Protein AF-A0A968JIF7-F1 (afdb_monomer_lite)

Foldseek 3Di:
DDWDADQLRDPQWDTLVVVLVVLLVVVVVDVAAEDEQWFIQRGHPVGHRPDADDPPARHDACVSQPVDLVSLLQSLLVVLLVNCCRFPAQPDPDQGSHAEYALHANNGDRCFQSSSASSLNSNVVNQCVRNPPDGSHFYEYHAAFQQCPPLCQDPVPQPHSGRRNPPSNDDPSSVVRHQEYEHALQFAQPSDPQRQAQCLDPRGSSVSVVSVLVVVVVVVDPSHAYAYQEYFGACVRQNLVLRQVSVVVVVVVVLQSRHPYYQYLDQEAQCVDPDPSNRRHQAYDADPPGPTHHGTSNVVSVVVCCVVDVQKHWDDWPDDDQAKTWTWIDHPVDTDDIDMDHRDRCGPVDPPPPD

pLDDT: mean 85.69, std 14.91, range [33.84, 98.5]

Secondary structure (DSSP, 8-state):
---PBPTT--TTB-BHHHHHHHHHHHTTT-S--EEE-PPPPEE-TTS-EEE-PPTT--S--GGGTTSSHHHHHHHHHHHHHHHHHHHS-TT-SSPPS-SEEEE-SS--STTHHHHHHHHHHHHHHHHHHHHTT--SSEEEE---BSS-TT--S--TT-SS----BHHHH--HHHHHH-SEEEE-----BTTS----S-TT-TTBGGGGHHHHHHHHHHHT-TT-EEEEEEE---HHHH-HHHHHHHHHHHHHHHHHTT-S-EEES-SB--TTS-STTTT--SBPPPPTT-SS-PBPHHHHHHHHHHHHHTT-EEEEEEEESSS-EEEEEE-SS-EEEEEEE-----TT-------

Sequence (355 aa):
MPDVALPGGKKGWGRMNNYHLRYTTWKKDFPSIRTALASIVKHSEDGKVLGMRNFPNNWYAQSEWGNSPEAIKENAQQYALNFFQLHAPKENKEAPVIDTLEIGNEPWGDIGVMGFQQVAKGIIAAYKAYYQQSPPLVLSVGAFQAHRPQSVWKCKDCPYPSGDYIVKMLDEEILEYLKEITVHPYSFTIGTVNLVEPSESSTSDFLHVQSMLDYKAKLGRSDLQISATEFGWDSETVGEPAQAIYLVRNIFQMMSMGFHRLYLYEGMDNPGMKGLYATSGLFTATLPNRVIGKPKVAYKALLHMVHLLGDTVFHKTLVADAHIHAYLLGTPEQLTHLVVWRPTNVNHQKKSRPQ

Radius of gyration: 21.06 Å; chains: 1; bounding box: 49×54×66 Å

Structure (mmCIF, N/CA/C/O backbone):
data_AF-A0A968JIF7-F1
#
_entry.id   AF-A0A968JIF7-F1
#
loop_
_atom_site.group_PDB
_atom_site.id
_atom_site.type_symbol
_atom_site.label_atom_id
_atom_site.label_alt_id
_atom_site.label_comp_id
_atom_site.label_asym_id
_atom_site.label_entity_id
_atom_site.label_seq_id
_atom_site.pdbx_PDB_ins_code
_atom_site.Cartn_x
_atom_site.Cartn_y
_atom_site.Cartn_z
_atom_site.occupancy
_atom_site.B_iso_or_equi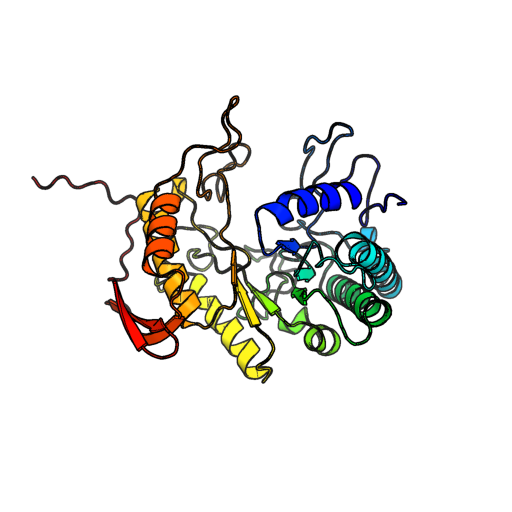v
_atom_site.auth_seq_id
_atom_site.auth_comp_id
_atom_site.auth_asym_id
_atom_site.auth_atom_id
_atom_site.pdbx_PDB_model_num
ATOM 1 N N . MET A 1 1 ? -28.101 12.094 8.962 1.00 53.06 1 MET A N 1
ATOM 2 C CA . MET A 1 1 ? -27.043 11.880 9.975 1.00 53.06 1 MET A CA 1
ATOM 3 C C . MET A 1 1 ? -26.291 13.189 10.169 1.00 53.06 1 MET A C 1
ATOM 5 O O . MET A 1 1 ? -26.175 13.915 9.182 1.00 53.06 1 MET A O 1
ATOM 9 N N . PRO A 1 2 ? -25.855 13.541 11.392 1.00 52.84 2 PRO A N 1
ATOM 10 C CA . PRO A 1 2 ? -25.063 14.747 11.616 1.00 52.84 2 PRO A CA 1
ATOM 11 C C . PRO A 1 2 ? -23.750 14.667 10.833 1.00 52.84 2 PRO A C 1
ATOM 13 O O . PRO A 1 2 ? -23.136 13.610 10.719 1.00 52.84 2 PRO A O 1
ATOM 16 N N . ASP A 1 3 ? -23.361 15.787 10.241 1.00 65.31 3 ASP A N 1
ATOM 17 C CA . ASP A 1 3 ? -22.203 15.871 9.363 1.00 65.31 3 ASP A CA 1
ATOM 18 C C . ASP A 1 3 ? -20.931 16.073 10.193 1.00 65.31 3 ASP A C 1
ATOM 20 O O . ASP A 1 3 ? -20.679 17.166 10.705 1.00 65.31 3 ASP A O 1
ATOM 24 N N . VAL A 1 4 ? -20.167 14.998 10.393 1.00 65.38 4 VAL A N 1
ATOM 25 C CA . VAL A 1 4 ? -18.987 15.008 11.265 1.00 65.38 4 VAL A CA 1
ATOM 26 C C . VAL A 1 4 ? -17.808 15.631 10.524 1.00 65.38 4 VAL A C 1
ATOM 28 O O . VAL A 1 4 ? -17.367 15.141 9.478 1.00 65.38 4 VAL A O 1
ATOM 31 N N . ALA A 1 5 ? -17.298 16.731 11.078 1.00 64.12 5 ALA A N 1
ATOM 32 C CA . ALA A 1 5 ? -16.076 17.355 10.601 1.00 64.12 5 ALA A CA 1
ATOM 33 C C . ALA A 1 5 ? -14.883 16.422 10.840 1.00 64.12 5 ALA A C 1
ATOM 35 O O . ALA A 1 5 ? -14.761 15.792 11.890 1.00 64.12 5 ALA A O 1
ATOM 36 N N . LEU A 1 6 ? -13.987 16.357 9.860 1.00 69.31 6 LEU A N 1
ATOM 37 C CA . LEU A 1 6 ? -12.696 15.708 10.042 1.00 69.31 6 LEU A CA 1
ATOM 38 C C . LEU A 1 6 ? -11.839 16.498 11.060 1.00 69.31 6 LEU A C 1
ATOM 40 O O . LEU A 1 6 ? -12.068 17.700 11.242 1.00 69.31 6 LEU A O 1
ATOM 44 N N . PRO A 1 7 ? -10.849 15.860 11.707 1.00 60.56 7 PRO A N 1
ATOM 45 C CA . PRO A 1 7 ? -9.925 16.522 12.634 1.00 60.56 7 PRO A CA 1
ATOM 46 C C . PRO A 1 7 ? -9.301 17.775 12.005 1.00 60.56 7 PRO A C 1
ATOM 48 O O . PRO A 1 7 ? -8.896 17.755 10.845 1.00 60.56 7 PRO A O 1
ATOM 51 N N . GLY A 1 8 ? -9.267 18.894 12.734 1.00 58.12 8 GLY A N 1
ATOM 52 C CA . GLY A 1 8 ? -8.795 20.179 12.193 1.00 58.12 8 GLY A CA 1
ATOM 53 C C . GLY A 1 8 ? -9.705 20.837 11.135 1.00 58.12 8 GLY A C 1
ATOM 54 O O . GLY A 1 8 ? -9.328 21.855 10.549 1.00 58.12 8 GLY A O 1
ATOM 55 N N . GLY A 1 9 ? -10.902 20.295 10.882 1.00 56.06 9 GLY A N 1
ATOM 56 C CA . GLY A 1 9 ? -11.820 20.753 9.839 1.00 56.06 9 GLY A CA 1
ATOM 57 C C . GLY A 1 9 ? -12.270 22.206 10.013 1.00 56.06 9 GLY A C 1
ATOM 58 O O . GLY A 1 9 ? -13.125 22.517 10.840 1.00 56.06 9 GLY A O 1
ATOM 59 N N . LYS A 1 10 ? -11.732 23.107 9.183 1.00 53.16 10 LYS A N 1
ATOM 60 C CA . LYS A 1 10 ? -12.276 24.462 8.989 1.00 53.16 10 LYS A CA 1
ATOM 61 C C . LYS A 1 10 ? -13.440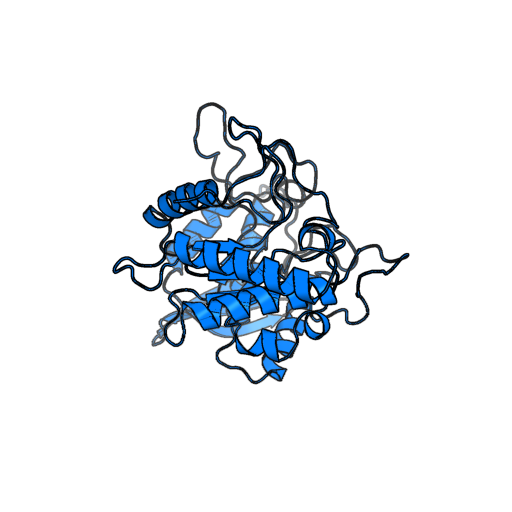 24.415 7.984 1.00 53.16 10 LYS A C 1
ATOM 63 O O . LYS A 1 10 ? -13.633 23.430 7.271 1.00 53.16 10 LYS A O 1
ATOM 68 N N . LYS A 1 11 ? -14.207 25.504 7.871 1.00 49.47 11 LYS A N 1
ATOM 69 C CA . LYS A 1 11 ? -15.249 25.661 6.836 1.00 49.47 11 LYS A CA 1
ATOM 70 C C . LYS A 1 11 ? -14.655 25.388 5.433 1.00 49.47 11 LYS A C 1
ATOM 72 O O . LYS A 1 11 ? -13.595 25.923 5.116 1.00 49.47 11 LYS A O 1
ATOM 77 N N . GLY A 1 12 ? -15.299 24.521 4.640 1.00 50.34 12 GLY A N 1
ATOM 78 C CA . GLY A 1 12 ? -14.851 24.081 3.301 1.00 50.34 12 GLY A CA 1
ATOM 79 C C . GLY A 1 12 ? -14.093 22.741 3.250 1.00 50.34 12 GLY A C 1
ATOM 80 O O . GLY A 1 12 ? -13.924 22.164 2.185 1.00 50.34 12 GLY A O 1
ATOM 81 N N . TRP A 1 13 ? -13.657 22.181 4.379 1.00 55.38 13 TRP A N 1
ATOM 82 C CA . TRP A 1 13 ? -12.900 20.923 4.371 1.00 55.38 13 TRP A CA 1
ATOM 83 C C . TRP A 1 13 ? -13.817 19.715 4.106 1.00 55.38 13 TRP A C 1
ATOM 85 O O . TRP A 1 13 ? -15.007 19.754 4.432 1.00 55.38 13 TRP A O 1
ATOM 95 N N . GLY A 1 14 ? -13.273 18.657 3.485 1.00 58.81 14 GLY A N 1
ATOM 96 C CA . GLY A 1 14 ? -14.020 17.433 3.182 1.00 58.81 14 GLY A CA 1
ATOM 97 C C . GLY A 1 14 ? -14.717 16.882 4.428 1.00 58.81 14 GLY A C 1
ATOM 98 O O . GLY A 1 14 ? -14.136 16.869 5.512 1.00 58.81 14 GLY A O 1
ATOM 99 N N . ARG A 1 15 ? -15.976 16.463 4.283 1.00 71.88 15 ARG A N 1
ATOM 100 C CA . ARG A 1 15 ? -16.788 15.942 5.388 1.00 71.88 15 ARG A CA 1
ATOM 101 C C . ARG A 1 15 ? -16.997 14.441 5.246 1.00 71.88 15 ARG A C 1
ATOM 103 O O . ARG A 1 15 ? -16.980 13.929 4.126 1.00 71.88 15 ARG A O 1
ATOM 110 N N . MET A 1 16 ? -17.213 13.735 6.355 1.00 79.56 16 MET A N 1
ATOM 111 C CA . MET A 1 16 ? -17.303 12.267 6.367 1.00 79.56 16 MET A CA 1
ATOM 112 C C . MET A 1 16 ? -18.407 11.731 5.430 1.00 79.56 16 MET A C 1
ATOM 114 O O . MET A 1 16 ? -18.214 10.733 4.736 1.00 79.56 16 MET A O 1
ATOM 118 N N . ASN A 1 17 ? -19.511 12.473 5.284 1.00 78.12 17 ASN A N 1
ATOM 119 C CA . ASN A 1 17 ? -20.589 12.149 4.344 1.00 78.12 17 ASN A CA 1
ATOM 120 C C . ASN A 1 17 ? -20.145 12.147 2.868 1.00 78.12 17 ASN A C 1
ATOM 122 O O . ASN A 1 17 ? -20.611 11.312 2.092 1.00 78.12 17 ASN A O 1
ATOM 126 N N . ASN A 1 18 ? -19.211 13.019 2.471 1.00 76.88 18 ASN A N 1
ATOM 127 C CA . ASN A 1 18 ? -18.693 13.040 1.097 1.00 76.88 18 ASN A CA 1
ATOM 128 C C . ASN A 1 18 ? -17.917 11.755 0.786 1.00 76.88 18 ASN A C 1
ATOM 130 O O . ASN A 1 18 ? -18.040 11.197 -0.306 1.00 76.88 18 ASN A O 1
ATOM 134 N N . TYR A 1 19 ? -17.148 11.261 1.759 1.00 80.94 19 TYR A N 1
ATOM 135 C CA . TYR A 1 19 ? -16.468 9.973 1.644 1.00 80.94 19 TYR A CA 1
ATOM 136 C C . TYR A 1 19 ? -17.474 8.822 1.603 1.00 80.94 19 TYR A C 1
ATOM 138 O O . TYR A 1 19 ? -17.300 7.897 0.818 1.00 80.94 19 TYR A O 1
ATOM 146 N N . HIS A 1 20 ? -18.571 8.897 2.363 1.00 85.56 20 HIS A N 1
ATOM 147 C CA . HIS A 1 20 ? -19.579 7.833 2.381 1.00 85.56 20 HIS A CA 1
ATOM 148 C C . HIS A 1 20 ? -20.274 7.687 1.028 1.00 85.56 20 HIS A C 1
ATOM 150 O O . HIS A 1 20 ? -20.383 6.575 0.512 1.00 85.56 20 HIS A O 1
ATOM 156 N N . LEU A 1 21 ? -20.668 8.805 0.411 1.00 83.56 21 LEU A N 1
ATOM 157 C CA . LEU A 1 21 ? -21.240 8.808 -0.938 1.00 83.56 21 LEU A CA 1
ATOM 158 C C . LEU A 1 21 ? -20.265 8.225 -1.970 1.00 83.56 21 LEU A C 1
ATOM 160 O O . LEU A 1 21 ? -20.659 7.414 -2.812 1.00 83.56 21 LEU A O 1
ATOM 164 N N . ARG A 1 22 ? -18.981 8.593 -1.877 1.00 83.81 22 ARG A N 1
ATOM 165 C CA . ARG A 1 22 ? -17.924 8.055 -2.742 1.00 83.81 22 ARG A CA 1
ATOM 166 C C . ARG A 1 22 ? -17.781 6.544 -2.575 1.00 83.81 22 ARG A C 1
ATOM 168 O O . ARG A 1 22 ? -17.874 5.823 -3.562 1.00 83.81 22 ARG A O 1
ATOM 175 N N . TYR A 1 23 ? -17.598 6.061 -1.348 1.00 88.94 23 TYR A N 1
ATOM 176 C CA . TYR A 1 23 ? -17.376 4.639 -1.089 1.00 88.94 23 TYR A CA 1
ATOM 177 C C . TYR A 1 23 ? -18.603 3.797 -1.433 1.00 88.94 23 TYR A C 1
ATOM 179 O O . TYR A 1 23 ? -18.461 2.739 -2.028 1.00 88.94 23 TYR A O 1
ATOM 187 N N . THR A 1 24 ? -19.811 4.299 -1.174 1.00 88.38 24 THR A N 1
ATOM 188 C CA . THR A 1 24 ? -21.056 3.616 -1.563 1.00 88.38 24 THR A CA 1
ATOM 189 C C . THR A 1 24 ? -21.186 3.497 -3.079 1.00 88.38 24 THR A C 1
ATOM 191 O O . THR A 1 24 ? -21.675 2.493 -3.590 1.00 88.38 24 THR A O 1
ATOM 194 N N . THR A 1 25 ? -20.725 4.508 -3.819 1.00 87.56 25 THR A N 1
ATOM 195 C CA . THR A 1 25 ? -20.672 4.440 -5.283 1.00 87.56 25 THR A CA 1
ATOM 196 C C . THR A 1 25 ? -19.658 3.393 -5.731 1.00 87.56 25 THR A C 1
ATOM 198 O O . THR A 1 25 ? -19.996 2.531 -6.532 1.00 87.56 25 THR A O 1
ATOM 201 N N . TRP A 1 26 ? -18.449 3.423 -5.168 1.00 87.88 26 TRP A N 1
ATOM 202 C CA . TRP A 1 26 ? -17.383 2.479 -5.502 1.00 87.88 26 TRP A CA 1
ATOM 203 C C . TRP A 1 26 ? -17.726 1.032 -5.150 1.00 87.88 26 TRP A C 1
ATOM 205 O O . TRP A 1 26 ? -17.387 0.142 -5.917 1.00 87.88 26 TRP A O 1
ATOM 215 N N . LYS A 1 27 ? -18.439 0.770 -4.050 1.00 88.56 27 LYS A N 1
ATOM 216 C CA . LYS A 1 27 ? -18.740 -0.599 -3.592 1.00 88.56 27 LYS A CA 1
ATOM 217 C C . LYS A 1 27 ? -19.600 -1.385 -4.592 1.00 88.56 27 LYS A C 1
ATOM 219 O O . LYS A 1 27 ? -19.638 -2.608 -4.527 1.00 88.56 27 LYS A O 1
ATOM 224 N N . LYS A 1 28 ? -20.260 -0.696 -5.533 1.00 87.69 28 LYS A N 1
ATOM 225 C CA . LYS A 1 28 ? -20.999 -1.314 -6.647 1.00 87.69 28 LYS A CA 1
ATOM 226 C C . LYS A 1 28 ? -20.079 -2.008 -7.650 1.00 87.69 28 LYS A C 1
ATOM 228 O O . LYS A 1 28 ? -20.455 -3.040 -8.193 1.00 87.69 28 LYS A O 1
ATOM 233 N N . ASP A 1 29 ? -18.896 -1.440 -7.867 1.00 87.81 29 ASP A N 1
ATOM 234 C CA . ASP A 1 29 ? -17.942 -1.882 -8.888 1.00 87.81 29 ASP A CA 1
ATOM 235 C C . ASP A 1 29 ? -16.717 -2.577 -8.274 1.00 87.81 29 ASP A C 1
ATOM 237 O O . ASP A 1 29 ? -16.070 -3.402 -8.918 1.00 87.81 29 ASP A O 1
ATOM 241 N N . PHE A 1 30 ? -16.399 -2.262 -7.016 1.00 87.12 30 PHE A N 1
ATOM 242 C CA . PHE A 1 30 ? -15.246 -2.785 -6.296 1.00 87.12 30 PHE A CA 1
ATOM 243 C C . PHE A 1 30 ? -15.703 -3.674 -5.135 1.00 87.12 30 PHE A C 1
ATOM 245 O O . PHE A 1 30 ? -16.293 -3.169 -4.177 1.00 87.12 30 PHE A O 1
ATOM 252 N N . PRO A 1 31 ? -15.391 -4.985 -5.161 1.00 86.31 31 PRO A N 1
ATOM 253 C CA . PRO A 1 31 ? -15.819 -5.909 -4.114 1.00 86.31 31 PRO A CA 1
ATOM 254 C C . PRO A 1 31 ? -15.168 -5.592 -2.768 1.00 86.31 31 PRO A C 1
ATOM 256 O O . PRO A 1 31 ? -15.741 -5.909 -1.724 1.00 86.31 31 PRO A O 1
ATOM 259 N N . SER A 1 32 ? -14.003 -4.931 -2.782 1.00 89.50 32 SER A N 1
ATOM 260 C CA . SER A 1 32 ? -13.336 -4.466 -1.578 1.00 89.50 32 SER A CA 1
ATOM 261 C C . SER A 1 32 ? -12.867 -3.014 -1.667 1.00 89.50 32 SER A C 1
ATOM 263 O O . SER A 1 32 ? -12.316 -2.600 -2.685 1.00 89.50 32 SER A O 1
ATOM 265 N N . ILE A 1 33 ? -13.050 -2.258 -0.583 1.00 92.31 33 ILE A N 1
ATOM 266 C CA . ILE A 1 33 ? -12.594 -0.878 -0.427 1.00 92.31 33 ILE A CA 1
ATOM 267 C C . ILE A 1 33 ? -11.674 -0.794 0.792 1.00 92.31 33 ILE A C 1
ATOM 269 O O . ILE A 1 33 ? -12.096 -0.993 1.934 1.00 92.31 33 ILE A O 1
ATOM 273 N N . ARG A 1 34 ? -10.412 -0.440 0.532 1.00 92.81 34 ARG A N 1
ATOM 274 C CA . ARG A 1 34 ? -9.454 0.035 1.536 1.00 92.81 34 ARG A CA 1
ATOM 275 C C . ARG A 1 34 ? -9.489 1.557 1.548 1.00 92.81 34 ARG A C 1
ATOM 277 O O . ARG A 1 34 ? -9.497 2.189 0.495 1.00 92.81 34 ARG A O 1
ATOM 284 N N . THR A 1 35 ? -9.483 2.142 2.736 1.00 91.62 35 THR A N 1
ATOM 285 C CA . THR A 1 35 ? -9.414 3.591 2.922 1.00 91.62 35 THR A CA 1
ATOM 286 C C . THR A 1 35 ? -8.356 3.937 3.950 1.00 91.62 35 THR A C 1
ATOM 288 O O . THR A 1 35 ? -8.262 3.294 4.991 1.00 91.62 35 THR A O 1
ATOM 291 N N . ALA A 1 36 ? -7.608 4.995 3.667 1.00 90.06 36 ALA A N 1
ATOM 292 C CA . ALA A 1 36 ? -6.581 5.541 4.535 1.00 90.06 36 ALA A CA 1
ATOM 293 C C . ALA A 1 36 ? -7.060 6.796 5.263 1.00 90.06 36 ALA A C 1
ATOM 295 O O . ALA A 1 36 ? -7.705 7.668 4.672 1.00 90.06 36 ALA A O 1
ATOM 296 N N . LEU A 1 37 ? -6.704 6.914 6.544 1.00 87.38 37 LEU A N 1
ATOM 297 C CA . LEU A 1 37 ? -6.750 8.180 7.273 1.00 87.38 37 LEU A CA 1
ATOM 298 C C . LEU A 1 37 ? -5.597 9.081 6.798 1.00 87.38 37 LEU A C 1
ATOM 300 O O . LEU A 1 37 ? -4.581 9.223 7.469 1.00 87.38 37 LEU A O 1
ATOM 304 N N . ALA A 1 38 ? -5.752 9.685 5.623 1.00 75.88 38 ALA A N 1
ATOM 305 C CA . ALA A 1 38 ? -4.804 10.656 5.076 1.00 75.88 38 ALA A CA 1
ATOM 306 C C . ALA A 1 38 ? -5.186 12.098 5.467 1.00 75.88 38 ALA A C 1
ATOM 308 O O . ALA A 1 38 ? -6.313 12.354 5.917 1.00 75.88 38 ALA A O 1
ATOM 309 N N . SER A 1 39 ? -4.267 13.064 5.299 1.00 64.12 39 SER A N 1
ATOM 310 C CA . SER A 1 39 ? -4.630 14.474 5.495 1.00 64.12 39 SER A CA 1
ATOM 311 C C . SER A 1 39 ? -5.734 14.911 4.544 1.00 64.12 39 SER A C 1
ATOM 313 O O . SER A 1 39 ? -5.935 14.382 3.450 1.00 64.12 39 SER A O 1
ATOM 315 N N . ILE A 1 40 ? -6.471 15.918 4.991 1.00 61.72 40 ILE A N 1
ATOM 316 C CA . ILE A 1 40 ? -7.630 16.402 4.268 1.00 61.72 40 ILE A CA 1
ATOM 317 C C . ILE A 1 40 ? -7.179 17.184 3.034 1.00 61.72 40 ILE A C 1
ATOM 319 O O . ILE A 1 40 ? -6.466 18.189 3.117 1.00 61.72 40 ILE A O 1
ATOM 323 N N . VAL A 1 41 ? -7.698 16.755 1.891 1.00 62.28 41 VAL A N 1
ATOM 324 C CA . VAL A 1 41 ? -7.773 17.565 0.682 1.00 62.28 41 VAL A CA 1
ATOM 325 C C . VAL A 1 41 ? -8.722 18.730 0.972 1.00 62.28 41 VAL A C 1
ATOM 327 O O . VAL A 1 41 ? -9.892 18.523 1.302 1.00 62.28 41 VAL A O 1
ATOM 330 N N . LYS A 1 42 ? -8.240 19.973 0.898 1.00 61.69 42 LYS A N 1
ATOM 331 C CA . LYS A 1 42 ? -9.119 21.142 1.015 1.00 61.69 42 LYS A CA 1
ATOM 332 C C . LYS A 1 42 ? -10.055 21.128 -0.181 1.00 61.69 42 LYS A C 1
ATOM 334 O O . LYS A 1 42 ? -9.575 21.065 -1.310 1.00 61.69 42 LYS A O 1
ATOM 339 N N . HIS A 1 43 ? -11.355 21.228 0.061 1.00 56.66 43 HIS A N 1
ATOM 340 C CA . HIS A 1 43 ? -12.335 21.439 -0.992 1.00 56.66 43 HIS A CA 1
ATOM 341 C C . HIS A 1 43 ? -12.925 22.854 -0.885 1.00 56.66 43 HIS A C 1
ATOM 343 O O . HIS A 1 43 ? -12.842 23.509 0.153 1.00 56.66 43 HIS A O 1
ATOM 349 N N . SER A 1 44 ? -13.472 23.377 -1.970 1.00 57.59 44 SER A N 1
ATOM 350 C CA . SER A 1 44 ? -14.412 24.495 -1.938 1.00 57.59 44 SER A CA 1
ATOM 351 C C . SER A 1 44 ? -15.818 23.975 -1.643 1.00 57.59 44 SER A C 1
ATOM 353 O O . SER A 1 44 ? -16.067 22.769 -1.656 1.00 57.59 44 SER A O 1
ATOM 355 N N . GLU A 1 45 ? -16.761 24.883 -1.381 1.00 55.09 45 GLU A N 1
ATOM 356 C CA . GLU A 1 45 ? -18.165 24.521 -1.130 1.00 55.09 45 GLU A CA 1
ATOM 357 C C . GLU A 1 45 ? -18.824 23.815 -2.336 1.00 55.09 45 GLU A C 1
ATOM 359 O O . GLU A 1 45 ? -19.702 22.983 -2.140 1.00 55.09 45 GLU A O 1
ATOM 364 N N . ASP A 1 46 ? -18.350 24.064 -3.565 1.00 56.50 46 ASP A N 1
ATOM 365 C CA . ASP A 1 46 ? -18.751 23.364 -4.800 1.00 56.50 46 ASP A CA 1
ATOM 366 C C . ASP A 1 46 ? -17.949 22.069 -5.067 1.00 56.50 46 ASP A C 1
ATOM 368 O O . ASP A 1 46 ? -18.074 21.462 -6.130 1.00 56.50 46 ASP A O 1
ATOM 372 N N . GLY A 1 47 ? -17.119 21.625 -4.115 1.00 52.91 47 GLY A N 1
ATOM 373 C CA . GLY A 1 47 ? -16.406 20.347 -4.162 1.00 52.91 47 GLY A CA 1
ATOM 374 C C . GLY A 1 47 ? -15.063 20.352 -4.902 1.00 52.91 47 GLY A C 1
ATOM 375 O O . GLY A 1 47 ? -14.413 19.305 -4.961 1.00 52.91 47 GLY A O 1
ATOM 376 N N . LYS A 1 48 ? -14.586 21.488 -5.431 1.00 59.31 48 LYS A N 1
ATOM 377 C CA . LYS A 1 48 ? -13.277 21.551 -6.113 1.00 59.31 48 LYS A CA 1
ATOM 378 C C . LYS A 1 48 ? -12.130 21.447 -5.121 1.00 59.31 48 LYS A C 1
ATOM 380 O O . LYS A 1 48 ? -12.179 22.039 -4.053 1.00 59.31 48 LYS A O 1
ATOM 385 N N . VAL A 1 49 ? -11.070 20.733 -5.486 1.00 60.53 49 VAL A N 1
ATOM 386 C CA . VAL A 1 49 ? -9.852 20.653 -4.670 1.00 60.53 49 VAL A CA 1
ATOM 387 C C . VAL A 1 49 ? -9.148 22.016 -4.659 1.00 60.53 49 VAL A C 1
ATOM 389 O O . VAL A 1 49 ? -8.710 22.500 -5.697 1.00 60.53 49 VAL A O 1
ATOM 392 N N . LEU A 1 50 ? -9.042 22.634 -3.482 1.00 60.00 50 LEU A N 1
ATOM 393 C CA . LEU A 1 50 ? -8.359 23.911 -3.237 1.00 60.00 50 LEU A CA 1
ATOM 394 C C . LEU A 1 50 ? -6.890 23.746 -2.835 1.00 60.00 50 LEU A C 1
ATOM 396 O O . LEU A 1 50 ? -6.137 24.717 -2.830 1.00 60.00 50 LEU A O 1
ATOM 400 N N . GLY A 1 51 ? -6.481 22.540 -2.452 1.00 64.56 51 GLY A N 1
ATOM 401 C CA . GLY A 1 51 ? -5.095 22.231 -2.129 1.00 64.56 51 GLY A CA 1
ATOM 402 C C . GLY A 1 51 ? -4.968 21.046 -1.187 1.00 64.56 51 GLY A C 1
ATOM 403 O O . GLY A 1 51 ? -5.858 20.766 -0.385 1.00 64.56 51 GLY A O 1
ATOM 404 N N . MET A 1 52 ? -3.835 20.367 -1.271 1.00 66.00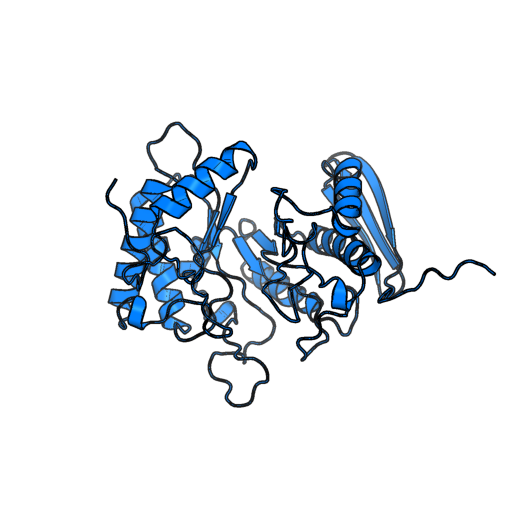 52 MET A N 1
ATOM 405 C CA . MET A 1 52 ? -3.428 19.325 -0.334 1.00 66.00 52 MET A CA 1
ATOM 406 C C . MET A 1 52 ? -2.291 19.857 0.532 1.00 66.00 52 MET A C 1
ATOM 408 O O . MET A 1 52 ? -1.723 20.917 0.253 1.00 66.00 52 MET A O 1
ATOM 412 N N . ARG A 1 53 ? -1.986 19.161 1.625 1.00 69.75 53 ARG A N 1
ATOM 413 C CA . ARG A 1 53 ? -0.717 19.405 2.311 1.00 69.75 53 ARG A CA 1
ATOM 414 C C . ARG A 1 53 ? 0.433 18.934 1.429 1.00 69.75 53 ARG A C 1
ATOM 416 O O . ARG A 1 53 ? 0.230 18.097 0.554 1.00 69.75 53 ARG A O 1
ATOM 423 N N . ASN A 1 54 ? 1.598 19.535 1.648 1.00 66.62 54 ASN A N 1
ATOM 424 C CA . ASN A 1 54 ? 2.811 19.219 0.910 1.00 66.62 54 ASN A CA 1
ATOM 425 C C . ASN A 1 54 ? 3.736 18.363 1.764 1.00 66.62 54 ASN A C 1
ATOM 427 O O . ASN A 1 54 ? 3.821 18.546 2.984 1.00 66.62 54 ASN A O 1
ATOM 431 N N . PHE A 1 55 ? 4.470 17.483 1.088 1.00 62.53 55 PHE A N 1
ATOM 432 C CA . PHE A 1 55 ? 5.503 16.672 1.702 1.00 62.53 55 PHE A CA 1
ATOM 433 C C . PHE A 1 55 ? 6.514 17.568 2.447 1.00 62.53 55 PHE A C 1
ATOM 435 O O . PHE A 1 55 ? 6.875 18.633 1.937 1.00 62.53 55 PHE A O 1
ATOM 442 N N . PRO A 1 56 ? 6.994 17.157 3.632 1.00 60.53 56 PRO A N 1
ATOM 443 C CA . PRO A 1 56 ? 6.653 15.917 4.340 1.00 60.53 56 PRO A CA 1
ATOM 444 C C . PRO A 1 56 ? 5.433 16.016 5.253 1.00 60.53 56 PRO A C 1
ATOM 446 O O . PRO A 1 56 ? 5.032 15.020 5.834 1.00 60.53 56 PRO A O 1
ATOM 449 N N . ASN A 1 57 ? 4.811 17.184 5.394 1.00 70.56 57 ASN A N 1
ATOM 450 C CA . ASN A 1 57 ? 3.738 17.404 6.364 1.00 70.56 57 ASN A CA 1
ATOM 451 C C . ASN A 1 57 ? 2.364 17.022 5.795 1.00 70.56 57 ASN A C 1
ATOM 453 O O . ASN A 1 57 ? 1.390 17.760 5.941 1.00 70.56 57 ASN A O 1
ATOM 457 N N . ASN A 1 58 ? 2.297 15.855 5.149 1.00 70.38 58 ASN A N 1
ATOM 458 C CA . ASN A 1 58 ? 1.118 15.322 4.466 1.00 70.38 58 ASN A CA 1
ATOM 459 C C . ASN A 1 58 ? 0.085 14.697 5.407 1.00 70.38 58 ASN A C 1
ATOM 461 O O . ASN A 1 58 ? -0.913 14.157 4.933 1.00 70.38 58 ASN A O 1
ATOM 465 N N . TRP A 1 59 ? 0.279 14.803 6.722 1.00 79.38 59 TRP A N 1
ATOM 466 C CA . TRP A 1 59 ? -0.660 14.345 7.741 1.00 79.38 59 TRP A CA 1
ATOM 467 C C . TRP A 1 59 ? -1.153 15.492 8.637 1.00 79.38 59 TRP A C 1
ATOM 469 O O . TRP A 1 59 ? -0.640 16.611 8.600 1.00 79.38 59 TRP A O 1
ATOM 479 N N . TYR A 1 60 ? -2.186 15.221 9.434 1.00 82.06 60 TYR A N 1
ATOM 480 C CA . TYR A 1 60 ? -2.652 16.048 10.555 1.00 82.06 60 TYR A CA 1
ATOM 481 C C . TYR A 1 60 ? -1.539 16.344 11.573 1.00 82.06 60 TYR A C 1
ATOM 483 O O . TYR A 1 60 ? -0.783 15.450 11.924 1.00 82.06 60 TYR A O 1
ATOM 491 N N . ALA A 1 61 ? -1.472 17.561 12.105 1.00 82.81 61 ALA A N 1
ATOM 492 C CA . ALA A 1 61 ? -0.554 17.932 13.182 1.00 82.81 61 ALA A CA 1
ATOM 493 C C . ALA A 1 61 ? -1.143 17.603 14.567 1.00 82.81 61 ALA A C 1
ATOM 495 O O . ALA A 1 61 ? -2.357 17.446 14.709 1.00 82.81 61 ALA A O 1
ATOM 496 N N . GLN A 1 62 ? -0.311 17.582 15.618 1.00 85.19 62 GLN A N 1
ATOM 497 C CA . GLN A 1 62 ? -0.788 17.395 17.004 1.00 85.19 62 GLN A CA 1
ATOM 498 C C . GLN A 1 62 ? -1.869 18.412 17.402 1.00 85.19 62 GLN A C 1
ATOM 500 O O . GLN A 1 62 ? -2.831 18.066 18.088 1.00 85.19 62 GLN A O 1
ATOM 505 N N . SER A 1 63 ? -1.753 19.653 16.926 1.00 85.25 63 SER A N 1
ATOM 506 C CA . SER A 1 63 ? -2.694 20.736 17.232 1.00 85.25 63 SER A CA 1
ATOM 507 C C . SER A 1 63 ? -4.094 20.526 16.687 1.00 85.25 63 SER A C 1
ATOM 509 O O . SER A 1 63 ? -5.055 21.038 17.254 1.00 85.25 63 SER A O 1
ATOM 511 N N . GLU A 1 64 ? -4.233 19.724 15.642 1.00 85.56 64 GLU A N 1
ATOM 512 C CA . GLU A 1 64 ? -5.526 19.400 15.037 1.00 85.56 64 GLU A CA 1
ATOM 513 C C . GLU A 1 64 ? -6.245 18.268 15.757 1.00 85.56 64 GLU A C 1
ATOM 515 O O . GLU A 1 64 ? -7.444 18.073 15.568 1.00 85.56 64 GLU A O 1
ATOM 520 N N . TRP A 1 65 ? -5.502 17.563 16.604 1.00 87.50 65 TRP A N 1
ATOM 521 C CA . TRP A 1 65 ? -5.980 16.497 17.462 1.00 87.50 65 TRP A CA 1
ATOM 522 C C . TRP A 1 65 ? -6.057 16.916 18.937 1.00 87.50 65 TRP A C 1
ATOM 524 O O . TRP A 1 65 ? -6.455 16.114 19.770 1.00 87.50 65 TRP A O 1
ATOM 534 N N . GLY A 1 66 ? -5.738 18.170 19.281 1.00 87.88 66 GLY A N 1
ATOM 535 C CA . GLY A 1 66 ? -5.904 18.702 20.641 1.00 87.88 66 GLY A CA 1
ATOM 536 C C . GLY A 1 66 ? -4.619 18.880 21.459 1.00 87.88 66 GLY A C 1
ATOM 537 O O . GLY A 1 66 ? -4.716 19.205 22.636 1.00 87.88 66 GLY A O 1
ATOM 538 N N . ASN A 1 67 ? -3.431 18.741 20.855 1.00 87.38 67 ASN A N 1
ATOM 539 C CA . ASN A 1 67 ? -2.095 19.015 21.427 1.00 87.38 67 ASN A CA 1
ATOM 540 C C . ASN A 1 67 ? -1.641 18.194 22.653 1.00 87.38 67 ASN A C 1
ATOM 542 O O . ASN A 1 67 ? -0.436 18.153 22.894 1.00 87.38 67 ASN A O 1
ATOM 546 N N . SER A 1 68 ? -2.525 17.556 23.425 1.00 93.12 68 SER A N 1
ATOM 547 C CA . SER A 1 68 ? -2.133 16.653 24.519 1.00 93.12 68 SER A CA 1
ATOM 548 C C . SER A 1 68 ? -2.333 15.183 24.140 1.00 93.12 68 SER A C 1
ATOM 550 O O . SER A 1 68 ? -3.246 14.885 23.368 1.00 93.12 68 SER A O 1
ATOM 552 N N . PRO A 1 69 ? -1.524 14.247 24.673 1.00 94.38 69 PRO A N 1
ATOM 553 C CA . PRO A 1 69 ? -1.691 12.821 24.401 1.00 94.38 69 PRO A CA 1
ATOM 554 C C . PRO A 1 69 ? -3.123 12.323 24.645 1.00 94.38 69 PRO A C 1
ATOM 556 O O . PRO A 1 69 ? -3.688 11.612 23.814 1.00 94.38 69 PRO A O 1
ATOM 559 N N . GLU A 1 70 ? -3.729 12.752 25.752 1.00 96.50 70 GLU A N 1
ATOM 560 C CA . GLU A 1 70 ? -5.082 12.378 26.157 1.00 96.50 70 GLU A CA 1
ATOM 561 C C . GLU A 1 70 ? -6.118 12.932 25.179 1.00 96.50 70 GLU A C 1
ATOM 563 O O . GLU A 1 70 ? -6.941 12.170 24.675 1.00 96.50 70 GLU A O 1
ATOM 568 N N . ALA A 1 71 ? -6.033 14.223 24.835 1.00 94.31 71 ALA A N 1
ATOM 569 C CA . ALA A 1 71 ? -6.960 14.851 23.897 1.00 94.31 71 ALA A CA 1
ATOM 570 C C . ALA A 1 71 ? -6.831 14.257 22.487 1.00 94.31 71 ALA A C 1
ATOM 572 O O . ALA A 1 71 ? -7.842 14.038 21.822 1.00 94.31 71 ALA A O 1
ATOM 573 N N . ILE A 1 72 ? -5.607 13.942 22.044 1.00 94.69 72 ILE A N 1
ATOM 574 C CA . ILE A 1 72 ? -5.356 13.279 20.757 1.00 94.69 72 ILE A CA 1
ATOM 575 C C . ILE A 1 72 ? -6.065 11.928 20.717 1.00 94.69 72 ILE A C 1
ATOM 577 O O . ILE A 1 72 ? -6.790 11.644 19.761 1.00 94.69 72 ILE A O 1
ATOM 581 N N . LYS A 1 73 ? -5.895 11.115 21.763 1.00 96.69 73 LYS A N 1
ATOM 582 C CA . LYS A 1 73 ? -6.545 9.808 21.870 1.00 96.69 73 LYS A CA 1
ATOM 583 C C . LYS A 1 73 ? -8.067 9.931 21.883 1.00 96.69 73 LYS A C 1
ATOM 585 O O . LYS A 1 73 ? -8.737 9.218 21.138 1.00 96.69 73 LYS A O 1
ATOM 590 N N . GLU A 1 74 ? -8.612 10.834 22.691 1.00 95.81 74 GLU A N 1
ATOM 591 C CA . GLU A 1 74 ? -10.059 11.031 22.830 1.00 95.81 74 GLU A CA 1
ATOM 592 C C . GLU A 1 74 ? -10.692 11.515 21.518 1.00 95.81 74 GLU A C 1
ATOM 594 O O . GLU A 1 74 ? -11.685 10.954 21.052 1.00 95.81 74 GLU A O 1
ATOM 599 N N . ASN A 1 75 ? -10.068 12.489 20.850 1.00 93.50 75 ASN A N 1
ATOM 600 C CA . ASN A 1 75 ? -10.538 12.999 19.564 1.00 93.50 75 ASN A CA 1
ATOM 601 C C . ASN A 1 75 ? -10.445 11.938 18.459 1.00 93.50 75 ASN A C 1
ATOM 603 O O . ASN A 1 75 ? -11.366 11.811 17.649 1.00 93.50 75 ASN A O 1
ATOM 607 N N . ALA A 1 76 ? -9.373 11.141 18.434 1.00 94.81 76 ALA A N 1
ATOM 608 C CA . ALA A 1 76 ? -9.236 10.020 17.506 1.00 94.81 76 ALA A CA 1
ATOM 609 C C . ALA A 1 76 ? -10.282 8.929 17.754 1.00 94.81 76 ALA A C 1
ATOM 611 O O . ALA A 1 76 ? -10.832 8.379 16.799 1.00 94.81 76 ALA A O 1
ATOM 612 N N . GLN A 1 77 ? -10.619 8.668 19.017 1.00 95.88 77 GLN A N 1
ATOM 613 C CA . GLN A 1 77 ? -11.692 7.751 19.380 1.00 95.88 77 GLN A CA 1
ATOM 614 C C . GLN A 1 77 ? -13.055 8.246 18.883 1.00 95.88 77 GLN A C 1
ATOM 616 O O . GLN A 1 77 ? -13.794 7.482 18.262 1.00 95.88 77 GLN A O 1
ATOM 621 N N . GLN A 1 78 ? -13.383 9.524 19.091 1.00 92.50 78 GLN A N 1
ATOM 622 C CA . GLN A 1 78 ? -14.639 10.099 18.596 1.00 92.50 78 GLN A CA 1
ATOM 623 C C . GLN A 1 78 ? -14.705 10.100 17.066 1.00 92.50 78 GLN A C 1
ATOM 625 O O . GLN A 1 78 ? -15.729 9.739 16.482 1.00 92.50 78 GLN A O 1
ATOM 630 N N . TYR A 1 79 ? -13.604 10.455 16.399 1.00 92.00 79 TYR A N 1
ATOM 631 C CA . TYR A 1 79 ? -13.494 10.372 14.945 1.00 92.00 79 TYR A CA 1
ATOM 632 C C . TYR A 1 79 ? -13.787 8.953 14.437 1.00 92.00 79 TYR A C 1
ATOM 634 O O . TYR A 1 79 ? -14.642 8.767 13.569 1.00 92.00 79 TYR A O 1
ATOM 642 N N . ALA A 1 80 ? -13.110 7.954 15.004 1.00 93.88 80 ALA A N 1
ATOM 643 C CA . ALA A 1 80 ? -13.240 6.564 14.594 1.00 93.88 80 ALA A CA 1
ATOM 644 C C . ALA A 1 80 ? -14.639 6.004 14.846 1.00 93.88 80 ALA A C 1
ATOM 646 O O . ALA A 1 80 ? -15.180 5.321 13.984 1.00 93.88 80 ALA A O 1
ATOM 647 N N . LEU A 1 81 ? -15.257 6.326 15.985 1.00 92.75 81 LEU A N 1
ATOM 648 C CA . LEU A 1 81 ? -16.623 5.897 16.281 1.00 92.75 81 LEU A CA 1
ATOM 649 C C . LEU A 1 81 ? -17.608 6.386 15.211 1.00 92.75 81 LEU A C 1
ATOM 651 O O . LEU A 1 81 ? -18.383 5.591 14.681 1.00 92.75 81 LEU A O 1
ATOM 655 N N . ASN A 1 82 ? -17.532 7.669 14.850 1.00 90.25 82 ASN A N 1
ATOM 656 C CA . ASN A 1 82 ? -18.364 8.242 13.792 1.00 90.25 82 ASN A CA 1
ATOM 657 C C . ASN A 1 82 ? -18.102 7.571 12.436 1.00 90.25 82 ASN A C 1
ATOM 659 O O . ASN A 1 82 ? -19.032 7.247 11.697 1.00 90.25 82 ASN A O 1
ATOM 663 N N . PHE A 1 83 ? -16.831 7.316 12.132 1.00 91.81 83 PHE A N 1
ATOM 664 C CA . PHE A 1 83 ? -16.417 6.650 10.905 1.00 91.81 83 PHE A CA 1
ATOM 665 C C . PHE A 1 83 ? -16.971 5.221 10.806 1.00 91.81 83 PHE A C 1
ATOM 667 O O . PHE A 1 83 ? -17.549 4.841 9.787 1.00 91.81 83 PHE A O 1
ATOM 674 N N . PHE A 1 84 ? -16.865 4.440 11.879 1.00 92.44 84 PHE A N 1
ATOM 675 C CA . PHE A 1 84 ? -17.391 3.080 11.961 1.00 92.44 84 PHE A CA 1
ATOM 676 C C . PHE A 1 84 ? -18.909 3.035 11.819 1.00 92.44 84 PHE A C 1
ATOM 678 O O . PHE A 1 84 ? -19.422 2.247 11.027 1.00 92.44 84 PHE A O 1
ATOM 685 N N . GLN A 1 85 ? -19.628 3.921 12.509 1.00 90.06 85 GLN A N 1
ATOM 686 C CA . GLN A 1 85 ? -21.085 4.020 12.401 1.00 90.06 85 GLN A CA 1
ATOM 687 C C . GLN A 1 85 ? -21.551 4.321 10.973 1.00 90.06 85 GLN A C 1
ATOM 689 O O . GLN A 1 85 ? -22.584 3.809 10.547 1.00 90.06 85 GLN A O 1
ATOM 694 N N . LEU A 1 86 ? -20.794 5.133 10.231 1.00 89.12 86 LEU A N 1
ATOM 695 C CA . LEU A 1 86 ? -21.177 5.551 8.888 1.00 89.12 86 LEU A CA 1
ATOM 696 C C . LEU A 1 86 ? -20.768 4.551 7.799 1.00 89.12 86 LEU A C 1
ATOM 698 O O . LEU A 1 86 ? -21.509 4.351 6.839 1.00 89.12 86 LEU A O 1
ATOM 702 N N . HIS A 1 87 ? -19.580 3.957 7.896 1.00 90.38 87 HIS A N 1
ATOM 703 C CA . HIS A 1 87 ? -18.997 3.183 6.793 1.00 90.38 87 HIS A CA 1
ATOM 704 C C . HIS A 1 87 ? -18.993 1.673 7.018 1.00 90.38 87 HIS A C 1
ATOM 706 O O . HIS A 1 87 ? -18.894 0.916 6.051 1.00 90.38 87 HIS A O 1
ATOM 712 N N . ALA A 1 88 ? -19.106 1.229 8.266 1.00 91.69 88 ALA A N 1
ATOM 713 C CA . ALA A 1 88 ? -19.090 -0.181 8.626 1.00 91.69 88 ALA A CA 1
ATOM 714 C C . ALA A 1 88 ? -19.971 -0.450 9.867 1.00 91.69 88 ALA A C 1
ATOM 716 O O . ALA A 1 88 ? -19.477 -0.933 10.885 1.00 91.69 88 ALA A O 1
ATOM 717 N N . PRO A 1 89 ? -21.267 -0.099 9.837 1.00 89.62 89 PRO A N 1
ATOM 718 C CA . PRO A 1 89 ? -22.149 -0.202 11.000 1.00 89.62 89 PRO A CA 1
ATOM 719 C C . PRO A 1 89 ? -22.259 -1.637 11.540 1.00 89.62 89 PRO A C 1
ATOM 721 O O . PRO A 1 89 ? -22.376 -2.587 10.771 1.00 89.62 89 PRO A O 1
ATOM 724 N N . LYS A 1 90 ? -22.288 -1.793 12.873 1.00 85.31 90 LYS A N 1
ATOM 725 C CA . LYS A 1 90 ? -22.389 -3.107 13.549 1.00 85.31 90 LYS A CA 1
ATOM 726 C C . LYS A 1 90 ? -23.698 -3.851 13.251 1.00 85.31 90 LYS A C 1
ATOM 728 O O . LYS A 1 90 ? -23.709 -5.073 13.183 1.00 85.31 90 LYS A O 1
ATOM 733 N N . GLU A 1 91 ? -24.805 -3.118 13.147 1.00 77.25 91 GLU A N 1
ATOM 734 C CA . GLU A 1 91 ? -26.166 -3.683 13.131 1.00 77.25 91 GLU A CA 1
ATOM 735 C C . GLU A 1 91 ? -26.748 -3.853 11.721 1.00 77.25 91 GLU A C 1
ATOM 737 O O . GLU A 1 91 ? -27.882 -4.314 11.573 1.00 77.25 91 GLU A O 1
ATOM 742 N N . ASN A 1 92 ? -26.009 -3.477 10.673 1.00 64.75 92 ASN A N 1
ATOM 743 C CA . ASN A 1 92 ? -26.545 -3.535 9.320 1.00 64.75 92 ASN A CA 1
ATOM 744 C C . ASN A 1 92 ? -26.432 -4.956 8.744 1.00 64.75 92 ASN A C 1
ATOM 746 O O . ASN A 1 92 ? -25.392 -5.599 8.848 1.00 64.75 92 ASN A O 1
ATOM 750 N N . LYS A 1 93 ? -27.517 -5.444 8.127 1.00 59.53 93 LYS A N 1
ATOM 751 C CA . LYS A 1 93 ? -27.528 -6.735 7.409 1.00 59.53 93 LYS A CA 1
ATOM 752 C C . LYS A 1 93 ? -26.737 -6.676 6.101 1.00 59.53 93 LYS A C 1
ATOM 754 O O . LYS A 1 93 ? -26.421 -7.719 5.534 1.00 59.53 93 LYS A O 1
ATOM 759 N N . GLU A 1 94 ? -26.462 -5.473 5.609 1.00 66.88 94 GLU A N 1
ATOM 760 C CA . GLU A 1 94 ? -25.620 -5.246 4.441 1.00 66.88 94 GLU A CA 1
ATOM 761 C C . GLU A 1 94 ? -24.139 -5.236 4.836 1.00 66.88 94 GLU A C 1
ATOM 763 O O . GLU A 1 94 ? -23.769 -4.768 5.915 1.00 66.88 94 GLU A O 1
ATOM 768 N N . ALA A 1 95 ? -23.290 -5.758 3.948 1.00 76.19 95 ALA A N 1
ATOM 769 C CA . ALA A 1 95 ? -21.841 -5.742 4.116 1.00 76.19 95 ALA A CA 1
ATOM 770 C C . ALA A 1 95 ? -21.327 -4.303 4.328 1.00 76.19 95 ALA A C 1
ATOM 772 O O . ALA A 1 95 ? -21.901 -3.358 3.774 1.00 76.19 95 ALA A O 1
ATOM 773 N N . PRO A 1 96 ? -20.241 -4.109 5.098 1.00 88.00 96 PRO A N 1
ATOM 774 C CA . PRO A 1 96 ? -19.681 -2.782 5.294 1.00 88.00 96 PRO A CA 1
ATOM 775 C C . PRO A 1 96 ? -19.262 -2.178 3.946 1.00 88.00 96 PRO A C 1
ATOM 777 O O . PRO A 1 96 ? -18.815 -2.875 3.031 1.00 88.00 96 PRO A O 1
ATOM 780 N N . VAL A 1 97 ? -19.398 -0.857 3.819 1.00 90.38 97 VAL A N 1
ATOM 781 C CA . VAL A 1 97 ? -19.007 -0.142 2.595 1.00 90.38 97 VAL A CA 1
ATOM 782 C C . VAL A 1 97 ? -17.485 -0.174 2.432 1.00 90.38 97 VAL A C 1
ATOM 784 O O . VAL A 1 97 ? -16.977 -0.191 1.316 1.00 90.38 97 VAL A O 1
ATOM 787 N N . ILE A 1 98 ? -16.761 -0.217 3.549 1.00 92.31 98 ILE A N 1
ATOM 788 C CA . ILE A 1 98 ? -15.305 -0.339 3.608 1.00 92.31 98 ILE A CA 1
ATOM 789 C C . ILE A 1 98 ? -14.917 -1.641 4.305 1.00 92.31 98 ILE A C 1
ATOM 791 O O . ILE A 1 98 ? -15.523 -2.023 5.299 1.00 92.31 98 ILE A O 1
ATOM 795 N N . ASP A 1 99 ? -13.867 -2.294 3.829 1.00 92.50 99 ASP A N 1
ATOM 796 C CA . ASP A 1 99 ? -13.391 -3.554 4.413 1.00 92.50 99 ASP A CA 1
ATOM 797 C C . ASP A 1 99 ? -12.113 -3.343 5.225 1.00 92.50 99 ASP A C 1
ATOM 799 O O . ASP A 1 99 ? -11.738 -4.176 6.048 1.00 92.50 99 ASP A O 1
ATOM 803 N N . THR A 1 100 ? -11.405 -2.235 4.992 1.00 94.94 100 THR A N 1
ATOM 804 C CA . THR A 1 100 ? -10.150 -1.942 5.683 1.00 94.94 100 THR A CA 1
ATOM 805 C C . THR A 1 100 ? -10.000 -0.454 5.948 1.00 94.94 100 THR A C 1
ATOM 807 O O . THR A 1 100 ? -10.052 0.352 5.017 1.00 94.94 100 THR A O 1
ATOM 810 N N . LEU A 1 101 ? -9.774 -0.109 7.216 1.00 95.44 101 LEU A N 1
ATOM 811 C CA . LEU A 1 101 ? -9.312 1.210 7.627 1.00 95.44 101 LEU A CA 1
ATOM 812 C C . LEU A 1 101 ? -7.809 1.141 7.898 1.00 95.44 101 LEU A C 1
ATOM 814 O O . LEU A 1 101 ? -7.359 0.497 8.845 1.00 95.44 101 LEU A O 1
ATOM 818 N N . GLU A 1 102 ? -7.042 1.836 7.073 1.00 95.69 102 GLU A N 1
ATOM 819 C CA . GLU A 1 102 ? -5.636 2.110 7.312 1.00 95.69 102 GLU A CA 1
ATOM 820 C C . GLU A 1 102 ? -5.516 3.342 8.208 1.00 95.69 102 GLU A C 1
ATOM 822 O O . GLU A 1 102 ? -5.986 4.433 7.869 1.00 95.69 102 GLU A O 1
ATOM 827 N N . ILE A 1 103 ? -4.902 3.163 9.379 1.00 94.69 103 ILE A N 1
ATOM 828 C CA . ILE A 1 103 ? -4.566 4.247 10.299 1.00 94.69 103 ILE A CA 1
ATOM 829 C C . ILE A 1 103 ? -3.368 4.979 9.707 1.00 94.69 103 ILE A C 1
ATOM 831 O O . ILE A 1 103 ? -2.219 4.791 10.116 1.00 94.69 103 ILE A O 1
ATOM 835 N N . GLY A 1 104 ? -3.669 5.766 8.680 1.00 89.69 104 GLY A N 1
ATOM 836 C CA . GLY A 1 104 ? -2.716 6.600 7.999 1.00 89.69 104 GLY A CA 1
ATOM 837 C C . GLY A 1 104 ? -2.545 6.480 6.520 1.00 89.69 104 GLY A C 1
ATOM 838 O O . GLY A 1 104 ? -3.133 5.609 5.913 1.00 89.69 104 GLY A O 1
ATOM 839 N N . ASN A 1 105 ? -1.681 7.356 6.012 1.00 87.44 105 ASN A N 1
ATOM 840 C CA . ASN A 1 105 ? -0.873 7.205 4.811 1.00 87.44 105 ASN A CA 1
ATOM 841 C C . ASN A 1 105 ? 0.447 7.955 5.028 1.00 87.44 105 ASN A C 1
ATOM 843 O O . ASN A 1 105 ? 0.402 9.181 5.103 1.00 87.44 105 ASN A O 1
ATOM 847 N N . GLU A 1 106 ? 1.574 7.251 5.175 1.00 84.00 106 GLU A N 1
ATOM 848 C CA . GLU A 1 106 ? 2.897 7.868 5.388 1.00 84.00 106 GLU A CA 1
ATOM 849 C C . GLU A 1 106 ? 2.863 8.981 6.463 1.00 84.00 106 GLU A C 1
ATOM 851 O O . GLU A 1 106 ? 2.857 10.163 6.111 1.00 84.00 106 GLU A O 1
ATOM 856 N N . PRO A 1 107 ? 2.780 8.645 7.774 1.00 79.56 107 PRO A N 1
ATOM 857 C CA . PRO A 1 107 ? 2.495 9.594 8.865 1.00 79.56 107 PRO A CA 1
ATOM 858 C C . PRO A 1 107 ? 3.513 10.688 9.150 1.00 79.56 107 PRO A C 1
ATOM 860 O O . PRO A 1 107 ? 3.604 11.140 10.284 1.00 79.56 107 PRO A O 1
ATOM 863 N N . TRP A 1 108 ? 4.252 11.125 8.142 1.00 77.81 108 TRP A N 1
ATOM 864 C CA . TRP A 1 108 ? 5.200 12.213 8.134 1.00 77.81 108 TRP A CA 1
ATOM 865 C C . TRP A 1 108 ? 4.558 13.583 8.499 1.00 77.81 108 TRP A C 1
ATOM 867 O O . TRP A 1 108 ? 3.346 13.799 8.457 1.00 77.81 108 TRP A O 1
ATOM 877 N N . GLY A 1 109 ? 5.399 14.514 8.945 1.00 73.06 109 GLY A N 1
ATOM 878 C CA . GLY A 1 109 ? 5.081 15.787 9.616 1.00 73.06 109 GLY A CA 1
ATOM 879 C C . GLY A 1 109 ? 4.805 15.893 11.135 1.00 73.06 109 GLY A C 1
ATOM 880 O O . GLY A 1 109 ? 5.206 15.121 11.999 1.00 73.06 109 GLY A O 1
ATOM 881 N N . ASP A 1 110 ? 4.144 16.976 11.520 1.00 78.19 110 ASP A N 1
ATOM 882 C CA . ASP A 1 110 ? 4.192 17.469 12.905 1.00 78.19 110 ASP A CA 1
ATOM 883 C C . ASP A 1 110 ? 3.421 16.620 13.939 1.00 78.19 110 ASP A C 1
ATOM 885 O O . ASP A 1 110 ? 3.364 16.985 15.113 1.00 78.19 110 ASP A O 1
ATOM 889 N N . ILE A 1 111 ? 2.824 15.488 13.545 1.00 83.38 111 ILE A N 1
ATOM 890 C CA . ILE A 1 111 ? 2.174 14.560 14.479 1.00 83.38 111 ILE A CA 1
ATOM 891 C C . ILE A 1 111 ? 3.185 13.877 15.414 1.00 83.38 111 ILE A C 1
ATOM 893 O O . ILE A 1 111 ? 2.935 13.757 16.616 1.00 83.38 111 ILE A O 1
ATOM 897 N N . GLY A 1 112 ? 4.349 13.477 14.889 1.00 83.12 112 GLY A N 1
ATOM 898 C CA . GLY A 1 112 ? 5.376 12.720 15.610 1.00 83.12 112 GLY A CA 1
ATOM 899 C C . GLY A 1 112 ? 4.926 11.346 16.140 1.00 83.12 112 GLY A C 1
ATOM 900 O O . GLY A 1 112 ? 3.759 10.968 16.063 1.00 83.12 112 GLY A O 1
ATOM 901 N N . VAL A 1 113 ? 5.874 10.600 16.727 1.00 87.44 113 VAL A N 1
ATOM 902 C CA . VAL A 1 113 ? 5.654 9.232 17.252 1.00 87.44 113 VAL A CA 1
ATOM 903 C C . VAL A 1 113 ? 4.524 9.187 18.280 1.00 87.44 113 VAL A C 1
ATOM 905 O O . VAL A 1 113 ? 3.570 8.435 18.112 1.00 87.44 113 VAL A O 1
ATOM 908 N N . MET A 1 114 ? 4.612 10.019 19.324 1.00 90.50 114 MET A N 1
ATOM 909 C CA . MET A 1 114 ? 3.610 10.055 20.393 1.00 90.50 114 MET A CA 1
ATOM 910 C C . MET A 1 114 ? 2.224 10.379 19.830 1.00 90.50 114 MET A C 1
ATOM 912 O O . MET A 1 114 ? 1.271 9.662 20.119 1.00 90.50 114 MET A O 1
ATOM 916 N N . GLY A 1 115 ? 2.112 11.415 18.991 1.00 91.19 115 GLY A N 1
ATOM 917 C CA . GLY A 1 115 ? 0.824 11.813 18.430 1.00 91.19 115 GLY A CA 1
ATOM 918 C C . GLY A 1 115 ? 0.220 10.710 17.564 1.00 91.19 115 GLY A C 1
ATOM 919 O O . GLY A 1 115 ? -0.955 10.393 17.723 1.00 91.19 115 GLY A O 1
ATOM 920 N N . PHE A 1 116 ? 1.024 10.064 16.712 1.00 92.38 116 PHE A N 1
ATOM 921 C CA . PHE A 1 116 ? 0.562 8.934 15.907 1.00 92.38 116 PHE A CA 1
ATOM 922 C C . PHE A 1 116 ? 0.092 7.761 16.780 1.00 92.38 116 PHE A C 1
ATOM 924 O O . PHE A 1 116 ? -1.000 7.238 16.560 1.00 92.38 116 PHE A O 1
ATOM 931 N N . GLN A 1 117 ? 0.866 7.387 17.806 1.00 94.50 117 GLN A N 1
ATOM 932 C CA . GLN A 1 117 ? 0.485 6.321 18.735 1.00 94.50 117 GLN A CA 1
ATOM 933 C C . GLN A 1 117 ? -0.839 6.630 19.441 1.00 94.50 117 GLN A C 1
ATOM 935 O O . GLN A 1 117 ? -1.695 5.755 19.542 1.00 94.50 117 GLN A O 1
ATOM 940 N N . GLN A 1 118 ? -1.053 7.871 19.889 1.00 96.50 118 GLN A N 1
ATOM 941 C CA . GLN A 1 118 ? -2.315 8.256 20.527 1.00 96.50 118 GLN A CA 1
ATOM 942 C C . GLN A 1 118 ? -3.492 8.245 19.545 1.00 96.50 118 GLN A C 1
ATOM 944 O O . GLN A 1 118 ? -4.570 7.775 19.911 1.00 96.50 118 GLN A O 1
ATOM 949 N N . VAL A 1 119 ? -3.289 8.660 18.287 1.00 95.50 119 VAL A N 1
ATOM 950 C CA . VAL A 1 119 ? -4.312 8.519 17.236 1.00 95.50 119 VAL A CA 1
ATOM 951 C C . VAL A 1 119 ? -4.672 7.045 17.034 1.00 95.50 119 VAL A C 1
ATOM 953 O O . VAL A 1 119 ? -5.849 6.687 17.097 1.00 95.50 119 VAL A O 1
ATOM 956 N N . ALA A 1 120 ? -3.676 6.173 16.855 1.00 97.00 120 ALA A N 1
ATOM 957 C CA . ALA A 1 120 ? -3.900 4.742 16.662 1.00 97.00 120 ALA A CA 1
ATOM 958 C C . ALA A 1 120 ? -4.633 4.106 17.853 1.00 97.00 120 ALA A C 1
ATOM 960 O O . ALA A 1 120 ? -5.624 3.400 17.664 1.00 97.00 120 ALA A O 1
ATOM 961 N N . LYS A 1 121 ? -4.218 4.422 19.085 1.00 98.12 121 LYS A N 1
ATOM 962 C CA . LYS A 1 121 ? -4.873 3.947 20.313 1.00 98.12 121 LYS A CA 1
ATOM 963 C C . LYS A 1 121 ? -6.304 4.452 20.458 1.00 98.12 121 LYS A C 1
ATOM 965 O O . LYS A 1 121 ? -7.155 3.703 20.930 1.00 98.12 121 LYS A O 1
ATOM 970 N N . GLY A 1 122 ? -6.592 5.690 20.056 1.00 97.94 122 GLY A N 1
ATOM 971 C CA . GLY A 1 122 ? -7.952 6.229 20.046 1.00 97.94 122 GLY A CA 1
ATOM 972 C C . GLY A 1 122 ? -8.858 5.467 19.079 1.00 97.94 122 GLY A C 1
ATOM 973 O O . GLY A 1 122 ? -9.941 5.018 19.459 1.00 97.94 122 GLY A O 1
ATOM 974 N N . ILE A 1 123 ? -8.379 5.227 17.855 1.00 97.44 123 ILE A N 1
ATOM 975 C CA . ILE A 1 123 ? -9.102 4.442 16.842 1.00 97.44 123 ILE A CA 1
ATOM 976 C C . ILE A 1 123 ? -9.347 3.011 17.334 1.00 97.44 123 ILE A C 1
ATOM 978 O O . ILE A 1 123 ? -10.468 2.509 17.248 1.00 97.44 123 ILE A O 1
ATOM 982 N N . ILE A 1 124 ? -8.327 2.367 17.905 1.00 97.62 124 ILE A N 1
ATOM 983 C CA . ILE A 1 124 ? -8.431 1.022 18.480 1.00 97.62 124 ILE A CA 1
ATOM 984 C C . ILE A 1 124 ? -9.424 0.995 19.652 1.00 97.62 124 ILE A C 1
ATOM 986 O O . ILE A 1 124 ? -10.236 0.076 19.743 1.00 97.62 124 ILE A O 1
ATOM 990 N N . ALA A 1 125 ? -9.422 2.004 20.528 1.00 97.44 125 ALA A N 1
ATOM 991 C CA . ALA A 1 125 ? -10.386 2.102 21.622 1.00 97.44 125 ALA A CA 1
ATOM 992 C C . ALA A 1 125 ? -11.832 2.180 21.102 1.00 97.44 125 ALA A C 1
ATOM 994 O O . ALA A 1 125 ? -12.699 1.453 21.592 1.00 97.44 125 ALA A O 1
ATOM 995 N N . ALA A 1 126 ? -12.084 2.990 20.067 1.00 96.81 126 ALA A N 1
ATOM 996 C CA . ALA A 1 126 ? -13.389 3.049 19.410 1.00 96.81 126 ALA A CA 1
ATOM 997 C C . ALA A 1 126 ? -13.767 1.708 18.770 1.00 96.81 126 ALA A C 1
ATOM 999 O O . ALA A 1 126 ? -14.904 1.264 18.903 1.00 96.81 126 ALA A O 1
ATOM 1000 N N . TYR A 1 127 ? -12.811 1.043 18.120 1.00 96.25 127 TYR A N 1
ATOM 1001 C CA . TYR A 1 127 ? -13.019 -0.235 17.446 1.00 96.25 127 TYR A CA 1
ATOM 1002 C C . TYR A 1 127 ? -13.431 -1.332 18.435 1.00 96.25 127 TYR A C 1
ATOM 1004 O O . TYR A 1 127 ? -14.434 -2.013 18.214 1.00 96.25 127 TYR A O 1
ATOM 1012 N N . LYS A 1 128 ? -12.725 -1.444 19.571 1.00 95.19 128 LYS A N 1
ATOM 1013 C CA . LYS A 1 128 ? -13.075 -2.370 20.663 1.00 95.19 128 LYS A CA 1
ATOM 1014 C C . LYS A 1 128 ? -14.462 -2.071 21.226 1.00 95.19 128 LYS A C 1
ATOM 1016 O O . LYS A 1 128 ? -15.277 -2.981 21.367 1.00 95.19 128 LYS A O 1
ATOM 1021 N N . ALA A 1 129 ? -14.730 -0.803 21.539 1.00 95.06 129 ALA A N 1
ATOM 1022 C CA . ALA A 1 129 ? -15.988 -0.391 22.153 1.00 95.06 129 ALA A CA 1
ATOM 1023 C C . ALA A 1 129 ? -17.189 -0.626 21.224 1.00 95.06 129 ALA A C 1
ATOM 1025 O O . ALA A 1 129 ? -18.233 -1.104 21.671 1.00 95.06 129 ALA A O 1
ATOM 1026 N N . TYR A 1 130 ? -17.037 -0.316 19.934 1.00 94.81 130 TYR A N 1
ATOM 1027 C CA . TYR A 1 130 ? -18.123 -0.384 18.966 1.00 94.81 130 TYR A CA 1
ATOM 1028 C C . TYR A 1 130 ? -18.398 -1.822 18.505 1.00 94.81 130 TYR A C 1
ATOM 1030 O O . TYR A 1 130 ? -19.535 -2.285 18.596 1.00 94.81 130 TYR A O 1
ATOM 1038 N N . TYR A 1 131 ? -17.374 -2.567 18.072 1.00 93.31 131 TYR A N 1
ATOM 1039 C CA . TYR A 1 131 ? -17.570 -3.895 17.472 1.00 93.31 131 TYR A CA 1
ATOM 1040 C C . TYR A 1 131 ? -17.535 -5.061 18.451 1.00 93.31 131 TYR A C 1
ATOM 1042 O O . TYR A 1 131 ? -18.115 -6.109 18.160 1.00 93.31 131 TYR A O 1
ATOM 1050 N N . GLN A 1 132 ? -16.903 -4.891 19.613 1.00 88.50 132 GLN A N 1
ATOM 1051 C CA . GLN A 1 132 ? -16.716 -5.952 20.601 1.00 88.50 132 GLN A CA 1
ATOM 1052 C C . GLN A 1 132 ? -15.970 -7.157 19.993 1.00 88.50 132 GLN A C 1
ATOM 1054 O O . GLN A 1 132 ? -14.751 -7.101 19.869 1.00 88.50 132 GLN A O 1
ATOM 1059 N N . GLN A 1 133 ? -16.667 -8.234 19.607 1.00 81.00 133 GLN A N 1
ATOM 1060 C CA . GLN A 1 133 ? -16.050 -9.503 19.182 1.00 81.00 133 GLN A CA 1
ATOM 1061 C C . GLN A 1 133 ? -16.175 -9.820 17.684 1.00 81.00 133 GLN A C 1
ATOM 1063 O O . GLN A 1 133 ? -15.512 -10.737 17.208 1.00 81.00 133 GLN A O 1
ATOM 1068 N N . SER A 1 134 ? -16.998 -9.094 16.924 1.00 82.00 134 SER A N 1
ATOM 1069 C CA . SER A 1 134 ? -17.258 -9.419 15.510 1.00 82.00 134 SER A CA 1
ATOM 1070 C C . SER A 1 134 ? -17.121 -8.188 14.618 1.00 82.00 134 SER A C 1
ATOM 1072 O O . SER A 1 134 ? -18.123 -7.672 14.121 1.00 82.00 134 SER A O 1
ATOM 1074 N N . PRO A 1 135 ? -15.895 -7.665 14.443 1.00 88.31 135 PRO A N 1
ATOM 1075 C CA . PRO A 1 135 ? -15.692 -6.505 13.598 1.00 88.31 135 PRO A CA 1
ATOM 1076 C C . PRO A 1 135 ? -15.872 -6.864 12.114 1.00 88.31 135 PRO A C 1
ATOM 1078 O O . PRO A 1 135 ? -15.276 -7.833 11.644 1.00 88.31 135 PRO A O 1
ATOM 1081 N N . PRO A 1 136 ? -16.656 -6.079 11.357 1.00 90.50 136 PRO A N 1
ATOM 1082 C CA . PRO A 1 136 ? -16.857 -6.290 9.929 1.00 90.50 136 PRO A CA 1
ATOM 1083 C C . PRO A 1 136 ? -15.717 -5.708 9.075 1.00 90.50 136 PRO A C 1
ATOM 1085 O O . PRO A 1 136 ? -15.658 -5.984 7.882 1.00 90.50 136 PRO A O 1
ATOM 1088 N N . LEU A 1 137 ? -14.816 -4.909 9.659 1.00 92.69 137 LEU A N 1
ATOM 1089 C CA . LEU A 1 137 ? -13.686 -4.281 8.968 1.00 92.69 137 LEU A CA 1
ATOM 1090 C C . LEU A 1 137 ? -12.355 -4.665 9.609 1.00 92.69 137 LEU A C 1
ATOM 1092 O O . LEU A 1 137 ? -12.286 -4.945 10.801 1.00 92.69 137 LEU A O 1
ATOM 1096 N N . VAL A 1 138 ? -11.286 -4.599 8.824 1.00 94.06 138 VAL A N 1
ATOM 1097 C CA . VAL A 1 138 ? -9.908 -4.803 9.273 1.00 94.06 138 VAL A CA 1
ATOM 1098 C C . VAL A 1 138 ? -9.244 -3.470 9.614 1.00 94.06 138 VAL A C 1
ATOM 1100 O O . VAL A 1 138 ? -9.362 -2.499 8.865 1.00 94.06 138 VAL A O 1
ATOM 1103 N N . LEU A 1 139 ? -8.497 -3.434 10.721 1.00 96.62 139 LEU A N 1
ATOM 1104 C CA . LEU A 1 139 ? -7.553 -2.355 10.992 1.00 96.62 139 LEU A CA 1
ATOM 1105 C C . LEU A 1 139 ? -6.174 -2.672 10.408 1.00 96.62 139 LEU A C 1
ATOM 1107 O O . LEU A 1 139 ? -5.615 -3.757 10.601 1.00 96.62 139 LEU A O 1
ATOM 1111 N N . SER A 1 140 ? -5.633 -1.673 9.722 1.00 96.94 140 SER A N 1
ATOM 1112 C CA . SER A 1 140 ? -4.278 -1.625 9.190 1.00 96.94 140 SER A CA 1
ATOM 1113 C C . SER A 1 140 ? -3.618 -0.304 9.600 1.00 96.94 140 SER A C 1
ATOM 1115 O O . SER A 1 140 ? -4.248 0.537 10.239 1.00 96.94 140 SER A O 1
ATOM 1117 N N . VAL A 1 141 ? -2.357 -0.098 9.246 1.00 95.00 141 VAL A N 1
ATOM 1118 C CA . VAL A 1 141 ? -1.607 1.132 9.542 1.00 95.00 141 VAL A CA 1
ATOM 1119 C C . VAL A 1 141 ? -0.967 1.692 8.292 1.00 95.00 141 VAL A C 1
ATOM 1121 O O . VAL A 1 141 ? -0.759 0.944 7.338 1.00 95.00 141 VAL A O 1
ATOM 1124 N N . GLY A 1 142 ? -0.659 2.990 8.333 1.00 91.12 142 GLY A N 1
ATOM 1125 C CA . GLY A 1 142 ? 0.093 3.679 7.292 1.00 91.12 142 GLY A CA 1
ATOM 1126 C C . GLY A 1 142 ? 1.414 2.992 6.956 1.00 91.12 142 GLY A C 1
ATOM 1127 O O . GLY A 1 142 ? 1.975 2.270 7.785 1.00 91.12 142 GLY A O 1
ATOM 1128 N N . ALA A 1 143 ? 1.910 3.245 5.747 1.00 92.31 143 ALA A N 1
ATOM 1129 C CA . ALA A 1 143 ? 3.168 2.671 5.303 1.00 92.31 143 ALA A CA 1
ATOM 1130 C C . ALA A 1 143 ? 4.339 3.114 6.184 1.00 92.31 143 ALA A C 1
ATOM 1132 O O . ALA A 1 143 ? 4.542 4.302 6.446 1.00 92.31 143 ALA A O 1
ATOM 1133 N N . PHE A 1 144 ? 5.108 2.124 6.631 1.00 91.94 144 PHE A N 1
ATOM 1134 C CA . PHE A 1 144 ? 6.295 2.307 7.456 1.00 91.94 144 PHE A CA 1
ATOM 1135 C C . PHE A 1 144 ? 7.497 1.610 6.834 1.00 91.94 144 PHE A C 1
ATOM 1137 O O . PHE A 1 144 ? 7.373 0.720 5.994 1.00 91.94 144 PHE A O 1
ATOM 1144 N N . GLN A 1 145 ? 8.684 1.960 7.315 1.00 90.69 145 GLN A N 1
ATOM 1145 C CA . GLN A 1 145 ? 9.919 1.264 6.981 1.00 90.69 145 GLN A CA 1
ATOM 1146 C C . GLN A 1 145 ? 10.477 0.512 8.191 1.00 90.69 145 GLN A C 1
ATOM 1148 O O . GLN A 1 145 ? 10.219 0.855 9.346 1.00 90.69 145 GLN A O 1
ATOM 1153 N N . ALA A 1 146 ? 11.276 -0.520 7.918 1.00 92.69 146 ALA A N 1
ATOM 1154 C CA . ALA A 1 146 ? 11.945 -1.326 8.939 1.00 92.69 146 ALA A CA 1
ATOM 1155 C C . ALA A 1 146 ? 13.479 -1.395 8.768 1.00 92.69 146 ALA A C 1
ATOM 1157 O O . ALA A 1 146 ? 14.129 -2.192 9.438 1.00 92.69 146 ALA A O 1
ATOM 1158 N N . HIS A 1 147 ? 14.071 -0.577 7.891 1.00 89.50 147 HIS A N 1
ATOM 1159 C CA . HIS A 1 147 ? 15.490 -0.660 7.509 1.00 89.50 147 HIS A CA 1
ATOM 1160 C C . HIS A 1 147 ? 16.358 0.516 8.012 1.00 89.50 147 HIS A C 1
ATOM 1162 O O . HIS A 1 147 ? 17.583 0.447 7.947 1.00 89.50 147 HIS A O 1
ATOM 1168 N N . ARG A 1 148 ? 15.761 1.598 8.540 1.00 85.62 148 ARG A N 1
ATOM 1169 C CA . ARG A 1 148 ? 16.462 2.800 9.043 1.00 85.62 148 ARG A CA 1
ATOM 1170 C C . ARG A 1 148 ? 16.011 3.152 10.472 1.00 85.62 148 ARG A C 1
ATOM 1172 O O . ARG A 1 148 ? 15.173 4.038 10.648 1.00 85.62 148 ARG A O 1
ATOM 1179 N N . PRO A 1 149 ? 16.552 2.510 11.524 1.00 81.94 149 PRO A N 1
ATOM 1180 C CA . PRO A 1 149 ? 16.168 2.785 12.919 1.00 81.94 149 PRO A CA 1
ATOM 1181 C C . PRO A 1 149 ? 16.513 4.203 13.417 1.00 81.94 149 PRO A C 1
ATOM 1183 O O . PRO A 1 149 ? 15.897 4.704 14.369 1.00 81.94 149 PRO A O 1
ATOM 1186 N N . GLN A 1 150 ? 17.503 4.842 12.787 1.00 71.31 150 GLN A N 1
ATOM 1187 C CA . GLN A 1 150 ? 17.970 6.206 13.056 1.00 71.31 150 GLN A CA 1
ATOM 1188 C C . GLN A 1 150 ? 17.088 7.294 12.428 1.00 71.31 150 GLN A C 1
ATOM 1190 O O . GLN A 1 150 ? 17.160 8.452 12.833 1.00 71.31 150 GLN A O 1
ATOM 1195 N N . SER A 1 151 ? 16.234 6.924 11.475 1.00 65.19 151 SER A N 1
ATOM 1196 C CA . SER A 1 151 ? 15.290 7.820 10.812 1.00 65.19 151 SER A CA 1
ATOM 1197 C C . SER A 1 151 ? 14.092 8.114 11.717 1.00 65.19 151 SER A C 1
ATOM 1199 O O . SER A 1 151 ? 12.989 7.614 11.502 1.00 65.19 151 SER A O 1
ATOM 1201 N N . VAL A 1 152 ? 14.327 8.907 12.770 1.00 55.19 152 VAL A N 1
ATOM 1202 C CA . VAL A 1 152 ? 13.286 9.423 13.667 1.00 55.19 152 VAL A CA 1
ATOM 1203 C C . VAL A 1 152 ? 13.204 10.939 13.559 1.00 55.19 152 VAL A C 1
ATOM 1205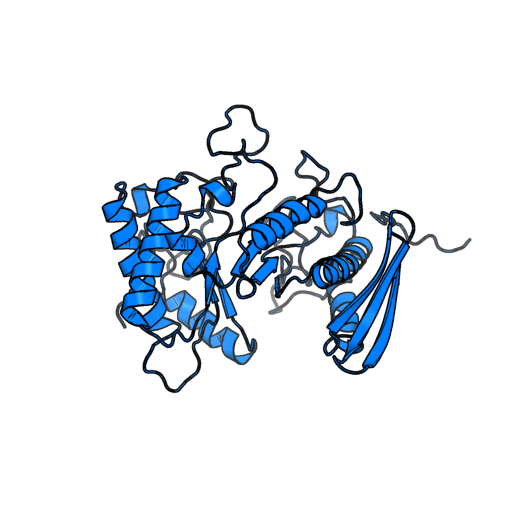 O O . VAL A 1 152 ? 13.932 11.657 14.235 1.00 55.19 152 VAL A O 1
ATOM 1208 N N . TRP A 1 153 ? 12.266 11.399 12.736 1.00 55.78 153 TRP A N 1
ATOM 1209 C CA . TRP A 1 153 ? 11.489 12.642 12.772 1.00 55.78 153 TRP A CA 1
ATOM 1210 C C . TRP A 1 153 ? 12.193 13.999 12.726 1.00 55.78 153 TRP A C 1
ATOM 1212 O O . TRP A 1 153 ? 11.608 14.966 12.245 1.00 55.78 153 TRP A O 1
ATOM 1222 N N . LYS A 1 154 ? 13.435 14.109 13.184 1.00 50.75 154 LYS A N 1
ATOM 1223 C CA . LYS A 1 154 ? 14.213 15.347 13.197 1.00 50.75 154 LYS A CA 1
ATOM 1224 C C . LYS A 1 154 ? 15.668 15.048 12.877 1.00 50.75 154 LYS A C 1
ATOM 1226 O O . LYS A 1 154 ? 16.555 15.263 13.695 1.00 50.75 154 LYS A O 1
ATOM 1231 N N . CYS A 1 155 ? 15.923 14.561 11.672 1.00 46.84 155 CYS A N 1
ATOM 1232 C CA . CYS A 1 155 ? 17.270 14.618 11.132 1.00 46.84 155 CYS A CA 1
ATOM 1233 C C . CYS A 1 155 ? 17.412 15.931 10.356 1.00 46.84 155 CYS A C 1
ATOM 1235 O O . CYS A 1 155 ? 16.878 16.066 9.260 1.00 46.84 155 CYS A O 1
ATOM 1237 N N . LYS A 1 156 ? 18.083 16.915 10.967 1.00 46.38 156 LYS A N 1
ATOM 1238 C CA . LYS A 1 156 ? 18.302 18.258 10.401 1.00 46.38 156 LYS A CA 1
ATOM 1239 C C . LYS A 1 156 ? 19.120 18.228 9.099 1.00 46.38 156 LYS A C 1
ATOM 1241 O O . LYS A 1 156 ? 18.958 19.119 8.276 1.00 46.38 156 LYS A O 1
ATOM 1246 N N . ASP A 1 157 ? 19.918 17.175 8.912 1.00 48.44 157 ASP A N 1
ATOM 1247 C CA . ASP A 1 157 ? 20.869 17.019 7.804 1.00 48.44 157 ASP A CA 1
ATOM 1248 C C . ASP A 1 157 ? 20.583 15.777 6.936 1.00 48.44 157 ASP A C 1
ATOM 1250 O O . ASP A 1 157 ? 21.435 15.340 6.164 1.00 48.44 157 ASP A O 1
ATOM 1254 N N . CYS A 1 158 ? 19.396 15.172 7.059 1.00 48.34 158 CYS A N 1
ATOM 1255 C CA . CYS A 1 158 ? 19.020 14.060 6.191 1.00 48.34 158 CYS A CA 1
ATOM 1256 C C . CYS A 1 158 ? 18.367 14.591 4.911 1.00 48.34 158 CYS A C 1
ATOM 1258 O O . CYS A 1 158 ? 17.496 15.458 4.992 1.00 48.34 158 CYS A O 1
ATOM 1260 N N . PRO A 1 159 ? 18.675 14.007 3.739 1.00 45.72 159 PRO A N 1
ATOM 1261 C CA . PRO A 1 159 ? 17.967 14.322 2.498 1.00 45.72 159 PRO A CA 1
ATOM 1262 C C . PRO A 1 159 ? 16.474 13.940 2.552 1.00 45.72 159 PRO A C 1
ATOM 1264 O O . PRO A 1 159 ? 15.703 14.392 1.711 1.00 45.72 159 PRO A O 1
ATOM 1267 N N . TYR A 1 160 ? 16.061 13.152 3.559 1.00 45.44 160 TYR A N 1
ATOM 1268 C CA . TYR A 1 160 ? 14.677 12.761 3.824 1.00 45.44 160 TYR A CA 1
ATOM 1269 C C . TYR A 1 160 ? 14.251 13.127 5.255 1.00 45.44 160 TYR A C 1
ATOM 1271 O O . TYR A 1 160 ? 14.903 12.684 6.211 1.00 45.44 160 TYR A O 1
ATOM 1279 N N . PRO A 1 161 ? 13.126 13.836 5.438 1.00 47.94 161 PRO A N 1
ATOM 1280 C CA . PRO A 1 161 ? 12.444 13.972 6.725 1.00 47.94 161 PRO A CA 1
ATOM 1281 C C . PRO A 1 161 ? 11.845 12.611 7.111 1.00 47.94 161 PRO A C 1
ATOM 1283 O O . PRO A 1 161 ? 10.695 12.309 6.826 1.00 47.94 161 PRO A O 1
ATOM 1286 N N . SER A 1 162 ? 12.662 11.733 7.685 1.00 53.00 162 SER A N 1
ATOM 1287 C CA . SER A 1 162 ? 12.315 10.325 7.888 1.00 53.00 162 SER A CA 1
ATOM 1288 C C . SER A 1 162 ? 12.052 10.053 9.367 1.00 53.00 162 SER A C 1
ATOM 1290 O O . SER A 1 162 ? 12.894 10.337 10.220 1.00 53.00 162 SER A O 1
ATOM 1292 N N . GLY A 1 163 ? 10.843 9.576 9.669 1.00 61.97 163 GLY A N 1
ATOM 1293 C CA . GLY A 1 163 ? 10.304 9.368 11.017 1.00 61.97 163 GLY A CA 1
ATOM 1294 C C . GLY A 1 163 ? 9.401 8.143 11.149 1.00 61.97 163 GLY A C 1
ATOM 1295 O O . GLY A 1 163 ? 8.590 8.050 12.057 1.00 61.97 163 GLY A O 1
ATOM 1296 N N . ASP A 1 164 ? 9.512 7.190 10.244 1.00 80.62 164 ASP A N 1
ATOM 1297 C CA . ASP A 1 164 ? 8.532 6.131 10.010 1.00 80.62 164 ASP A CA 1
ATOM 1298 C C . ASP A 1 164 ? 9.104 4.731 10.292 1.00 80.62 164 ASP A C 1
ATOM 1300 O O . ASP A 1 164 ? 8.679 3.740 9.702 1.00 80.62 164 ASP A O 1
ATOM 1304 N N . TYR A 1 165 ? 10.076 4.628 11.209 1.00 90.00 165 TYR A N 1
ATOM 1305 C CA . TYR A 1 165 ? 10.588 3.331 11.654 1.00 90.00 165 TYR A CA 1
ATOM 1306 C C . TYR A 1 165 ? 9.527 2.584 12.467 1.00 90.00 165 TYR A C 1
ATOM 1308 O O . TYR A 1 165 ? 9.208 2.975 13.596 1.00 90.00 165 TYR A O 1
ATOM 1316 N N . ILE A 1 166 ? 9.012 1.489 11.908 1.00 92.81 166 ILE A N 1
ATOM 1317 C CA . ILE A 1 166 ? 7.814 0.796 12.398 1.00 92.81 166 ILE A CA 1
ATOM 1318 C C . ILE A 1 166 ? 7.888 0.414 13.882 1.00 92.81 166 ILE A C 1
ATOM 1320 O O . ILE A 1 166 ? 6.927 0.622 14.615 1.00 92.81 166 ILE A O 1
ATOM 1324 N N . VAL A 1 167 ? 9.056 -0.037 14.357 1.00 92.81 167 VAL A N 1
ATOM 1325 C CA . VAL A 1 167 ? 9.271 -0.467 15.753 1.00 92.81 167 VAL A CA 1
ATOM 1326 C C . VAL A 1 167 ? 9.042 0.668 16.754 1.00 92.81 167 VAL A C 1
ATOM 1328 O O . VAL A 1 167 ? 8.681 0.419 17.896 1.00 92.81 167 VAL A O 1
ATOM 1331 N N . LYS A 1 168 ? 9.273 1.924 16.353 1.00 90.38 168 LYS A N 1
ATOM 1332 C CA . LYS A 1 168 ? 9.014 3.090 17.212 1.00 90.38 168 LYS A CA 1
ATOM 1333 C C . LYS A 1 168 ? 7.584 3.592 17.066 1.00 90.38 168 LYS A C 1
ATOM 1335 O O . LYS A 1 168 ? 7.037 4.123 18.023 1.00 90.38 168 LYS A O 1
ATOM 1340 N N . MET A 1 169 ? 6.998 3.447 15.881 1.00 90.88 169 MET A N 1
ATOM 1341 C CA . MET A 1 169 ? 5.661 3.957 15.574 1.00 90.88 169 MET A CA 1
ATOM 1342 C C . MET A 1 169 ? 4.549 3.083 16.158 1.00 90.88 169 MET A C 1
ATOM 1344 O O . MET A 1 169 ? 3.501 3.611 16.521 1.00 90.88 169 MET A O 1
ATOM 1348 N N . LEU A 1 170 ? 4.782 1.775 16.285 1.00 93.62 170 LEU A N 1
ATOM 1349 C CA . LEU A 1 170 ? 3.803 0.806 16.771 1.00 93.62 170 LEU A CA 1
ATOM 1350 C C . LEU A 1 170 ? 4.302 0.161 18.061 1.00 93.62 170 LEU A C 1
ATOM 1352 O O . LEU A 1 170 ? 5.328 -0.517 18.059 1.00 93.62 170 LEU A O 1
ATOM 1356 N N . ASP A 1 171 ? 3.569 0.363 19.151 1.00 93.75 171 ASP A N 1
ATOM 1357 C CA . ASP A 1 171 ? 3.767 -0.416 20.370 1.00 93.75 171 ASP A CA 1
ATOM 1358 C C . ASP A 1 171 ? 2.926 -1.702 20.348 1.00 93.75 171 ASP A C 1
ATOM 1360 O O . ASP A 1 171 ? 2.133 -1.941 19.433 1.00 93.75 171 ASP A O 1
ATOM 1364 N N . GLU A 1 172 ? 3.127 -2.557 21.351 1.00 94.12 172 GLU A N 1
ATOM 1365 C CA . GLU A 1 172 ? 2.453 -3.857 21.453 1.00 94.12 172 GLU A CA 1
ATOM 1366 C C . GLU A 1 172 ? 0.924 -3.724 21.473 1.00 94.12 172 GLU A C 1
ATOM 1368 O O . GLU A 1 172 ? 0.239 -4.495 20.800 1.00 94.12 172 GLU A O 1
ATOM 1373 N N . GLU A 1 173 ? 0.399 -2.706 22.169 1.00 94.81 173 GLU A N 1
ATOM 1374 C CA . GLU A 1 173 ? -1.040 -2.425 22.238 1.00 94.81 173 GLU A CA 1
ATO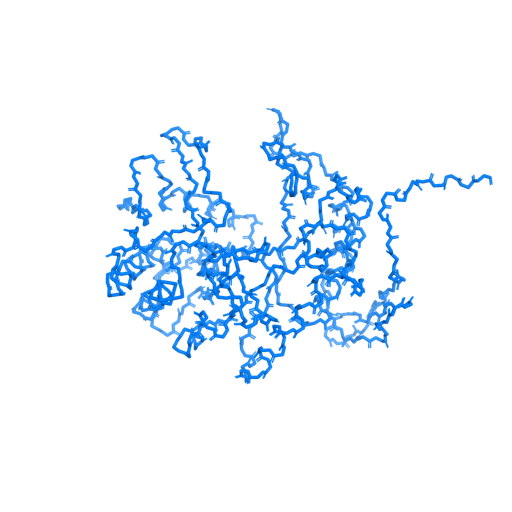M 1375 C C . GLU A 1 173 ? -1.613 -2.130 20.850 1.00 94.81 173 GLU A C 1
ATOM 1377 O O . GLU A 1 173 ? -2.700 -2.599 20.522 1.00 94.81 173 GLU A O 1
ATOM 1382 N N . ILE A 1 174 ? -0.903 -1.360 20.022 1.00 96.94 174 ILE A N 1
ATOM 1383 C CA . ILE A 1 174 ? -1.344 -1.087 18.654 1.00 96.94 174 ILE A CA 1
ATOM 1384 C C . ILE A 1 174 ? -1.255 -2.359 17.814 1.00 96.94 174 ILE A C 1
ATOM 1386 O O . ILE A 1 174 ? -2.224 -2.720 17.142 1.00 96.94 174 ILE A O 1
ATOM 1390 N N . LEU A 1 175 ? -0.108 -3.044 17.864 1.00 95.88 175 LEU A N 1
ATOM 1391 C CA . LEU A 1 175 ? 0.169 -4.219 17.042 1.00 95.88 175 LEU A CA 1
ATOM 1392 C C . LEU A 1 175 ? -0.889 -5.303 17.224 1.00 95.88 175 LEU A C 1
ATOM 1394 O O . LEU A 1 175 ? -1.354 -5.830 16.217 1.00 95.88 175 LEU A O 1
ATOM 1398 N N . GLU A 1 176 ? -1.308 -5.601 18.456 1.00 94.69 176 GLU A N 1
ATOM 1399 C CA . GLU A 1 176 ? -2.296 -6.644 18.784 1.00 94.69 176 GLU A CA 1
ATOM 1400 C C . GLU A 1 176 ? -3.585 -6.561 17.939 1.00 94.69 176 GLU A C 1
ATOM 1402 O O . GLU A 1 176 ? -4.157 -7.589 17.572 1.00 94.69 176 GLU A O 1
ATOM 1407 N N . TYR A 1 177 ? -4.012 -5.353 17.560 1.00 95.06 177 TYR A N 1
ATOM 1408 C CA . TYR A 1 177 ? -5.270 -5.130 16.836 1.00 95.06 177 TYR A CA 1
ATOM 1409 C C . TYR A 1 177 ? -5.130 -5.085 15.319 1.00 95.06 177 TYR A C 1
ATOM 1411 O O . TYR A 1 177 ? -6.133 -5.184 14.607 1.00 95.06 177 TYR A O 1
ATOM 1419 N N . LEU A 1 178 ? -3.912 -4.950 14.805 1.00 96.06 178 LEU A N 1
ATOM 1420 C CA . LEU A 1 178 ? -3.686 -4.911 13.367 1.00 96.06 178 LEU A CA 1
ATOM 1421 C C . LEU A 1 178 ? -3.776 -6.314 12.786 1.00 96.06 178 LEU A C 1
ATOM 1423 O O . LEU A 1 178 ? -3.211 -7.260 13.337 1.00 96.06 178 LEU A O 1
ATOM 1427 N N . LYS A 1 179 ? -4.434 -6.444 11.634 1.00 96.19 179 LYS A N 1
ATOM 1428 C CA . LYS A 1 179 ? -4.324 -7.649 10.791 1.00 96.19 179 LYS A CA 1
ATOM 1429 C C . LYS A 1 179 ? -3.438 -7.426 9.579 1.00 96.19 179 LYS A C 1
ATOM 1431 O O . LYS A 1 179 ? -3.119 -8.379 8.881 1.00 96.19 179 LYS A O 1
ATOM 1436 N N . GLU A 1 180 ? -2.983 -6.196 9.360 1.00 96.12 180 GLU A N 1
ATOM 1437 C CA . GLU A 1 180 ? -2.152 -5.858 8.215 1.00 96.12 180 GLU A CA 1
ATOM 1438 C C . GLU A 1 180 ? -1.239 -4.664 8.509 1.00 96.12 180 GLU A C 1
ATOM 1440 O O . GLU A 1 180 ? -1.712 -3.605 8.930 1.00 96.12 180 GLU A O 1
ATOM 1445 N N . ILE A 1 181 ? 0.056 -4.819 8.243 1.00 96.50 181 ILE A N 1
ATOM 1446 C CA . ILE A 1 181 ? 1.017 -3.714 8.131 1.00 96.50 181 ILE A CA 1
ATOM 1447 C C . ILE A 1 181 ? 1.286 -3.426 6.654 1.00 96.50 181 ILE A C 1
ATOM 1449 O O . ILE A 1 181 ? 1.139 -4.305 5.802 1.00 96.50 181 ILE A O 1
ATOM 1453 N N . THR A 1 182 ? 1.670 -2.196 6.338 1.00 96.31 182 THR A N 1
ATOM 1454 C CA . THR A 1 182 ? 1.785 -1.743 4.951 1.00 96.31 182 THR A CA 1
ATOM 1455 C C . THR A 1 182 ? 3.153 -1.132 4.679 1.00 96.31 182 THR A C 1
ATOM 1457 O O . THR A 1 182 ? 3.873 -0.710 5.591 1.00 96.31 182 THR A O 1
ATOM 1460 N N . VAL A 1 183 ? 3.529 -1.129 3.405 1.00 95.81 183 VAL A N 1
ATOM 1461 C CA . VAL A 1 183 ? 4.767 -0.546 2.882 1.00 95.81 183 VAL A CA 1
ATOM 1462 C C . VAL A 1 183 ? 4.487 0.138 1.549 1.00 95.81 183 VAL A C 1
ATOM 1464 O O . VAL A 1 183 ? 3.575 -0.272 0.831 1.00 95.81 183 VAL A O 1
ATOM 1467 N N . HIS A 1 184 ? 5.315 1.118 1.185 1.00 94.50 184 HIS A N 1
ATOM 1468 C CA . HIS A 1 184 ? 5.347 1.717 -0.153 1.00 94.50 184 HIS A CA 1
ATOM 1469 C C . HIS A 1 184 ? 6.673 1.371 -0.849 1.00 94.50 184 HIS A C 1
ATOM 1471 O O . HIS A 1 184 ? 7.617 2.165 -0.805 1.00 94.50 184 HIS A O 1
ATOM 1477 N N . PRO A 1 185 ? 6.828 0.155 -1.409 1.00 94.81 185 PRO A N 1
ATOM 1478 C CA . PRO A 1 185 ? 8.116 -0.340 -1.880 1.00 94.81 185 PRO A CA 1
ATOM 1479 C C . PRO A 1 185 ? 8.445 0.217 -3.276 1.00 94.81 185 PRO A C 1
ATOM 1481 O O . PRO A 1 185 ? 8.550 -0.518 -4.255 1.00 94.81 185 PRO A O 1
ATOM 1484 N N . TYR A 1 186 ? 8.605 1.534 -3.383 1.00 94.75 186 TYR A N 1
ATOM 1485 C CA . TYR A 1 186 ? 9.079 2.171 -4.607 1.00 94.75 186 TYR A CA 1
ATOM 1486 C C . TYR A 1 186 ? 10.535 1.793 -4.898 1.00 94.75 186 TYR A C 1
ATOM 1488 O O . TYR A 1 186 ? 11.379 1.690 -4.008 1.00 94.75 186 TYR A O 1
ATOM 1496 N N . SER A 1 187 ? 10.841 1.626 -6.182 1.00 94.56 187 SER A N 1
ATOM 1497 C CA . SER A 1 187 ? 12.164 1.231 -6.666 1.00 94.56 187 SER A CA 1
ATOM 1498 C C . SER A 1 187 ? 13.035 2.456 -6.971 1.00 94.56 187 SER A C 1
ATOM 1500 O O . SER A 1 187 ? 13.443 2.696 -8.112 1.00 94.56 187 SER A O 1
ATOM 1502 N N . PHE A 1 188 ? 13.266 3.287 -5.954 1.00 93.31 188 PHE A N 1
ATOM 1503 C CA . PHE A 1 188 ? 14.187 4.416 -6.066 1.00 93.31 188 PHE A CA 1
ATOM 1504 C C . PHE A 1 188 ? 15.634 3.937 -6.153 1.00 93.31 188 PHE A C 1
ATOM 1506 O O . PHE A 1 188 ? 15.983 2.920 -5.558 1.00 93.31 188 PHE A O 1
ATOM 1513 N N . THR A 1 189 ? 16.505 4.690 -6.825 1.00 92.06 189 THR A N 1
ATOM 1514 C CA . THR A 1 189 ? 17.946 4.500 -6.623 1.00 92.06 189 THR A CA 1
ATOM 1515 C C . THR A 1 189 ? 18.285 4.831 -5.168 1.00 92.06 189 THR A C 1
ATOM 1517 O O . THR A 1 189 ? 17.975 5.938 -4.715 1.00 92.06 189 THR A O 1
ATOM 1520 N N . ILE A 1 190 ? 18.940 3.903 -4.461 1.00 88.19 190 ILE A N 1
ATOM 1521 C CA . ILE A 1 190 ? 19.276 4.003 -3.032 1.00 88.19 190 ILE A CA 1
ATOM 1522 C C . ILE A 1 190 ? 19.837 5.386 -2.689 1.00 88.19 190 ILE A C 1
ATOM 1524 O O . ILE A 1 190 ? 20.835 5.842 -3.251 1.00 88.19 190 ILE A O 1
ATOM 1528 N N . GLY A 1 191 ? 19.186 6.050 -1.732 1.00 81.88 191 GLY A N 1
ATOM 1529 C CA . GLY A 1 191 ? 19.587 7.371 -1.239 1.00 81.88 191 GLY A CA 1
ATOM 1530 C C . GLY A 1 191 ? 19.081 8.552 -2.074 1.00 81.88 191 GLY A C 1
ATOM 1531 O O . GLY A 1 191 ? 19.314 9.698 -1.695 1.00 81.88 191 GLY A O 1
ATOM 1532 N N . THR A 1 192 ? 18.331 8.314 -3.151 1.00 85.62 192 THR A N 1
ATOM 1533 C CA . THR A 1 192 ? 17.774 9.347 -4.044 1.00 85.62 192 THR A CA 1
ATOM 1534 C C . THR A 1 192 ? 16.251 9.216 -4.191 1.00 85.62 192 THR A C 1
ATOM 1536 O O . THR A 1 192 ? 15.672 8.208 -3.809 1.00 85.62 192 THR A O 1
ATOM 1539 N N . VAL A 1 193 ? 15.607 10.235 -4.768 1.00 83.00 193 VAL A N 1
ATOM 1540 C CA . VAL A 1 193 ? 14.180 10.210 -5.152 1.00 83.00 193 VAL A CA 1
ATOM 1541 C C . VAL A 1 193 ? 13.978 9.810 -6.620 1.00 83.00 193 VAL A C 1
ATOM 1543 O O . VAL A 1 193 ? 12.913 10.030 -7.193 1.00 83.00 193 VAL A O 1
ATOM 1546 N N . ASN A 1 194 ? 15.007 9.251 -7.265 1.00 87.75 194 ASN A N 1
ATOM 1547 C CA . ASN A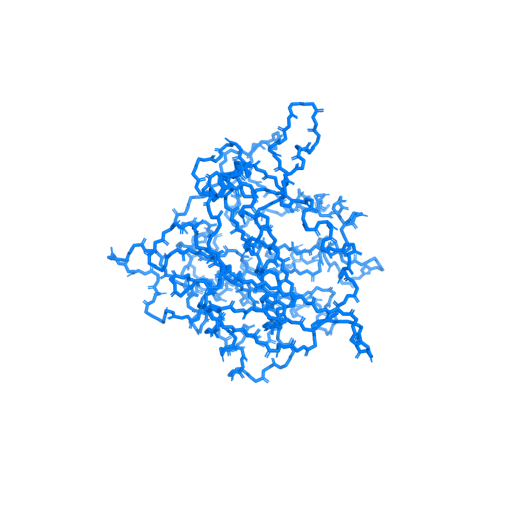 1 194 ? 14.955 8.899 -8.681 1.00 87.75 194 ASN A CA 1
ATOM 1548 C C . ASN A 1 194 ? 14.327 7.515 -8.858 1.00 87.75 194 ASN A C 1
ATOM 1550 O O . ASN A 1 194 ? 14.959 6.496 -8.580 1.00 87.75 194 ASN A O 1
ATOM 1554 N N . LEU A 1 195 ? 13.082 7.476 -9.331 1.00 89.62 195 LEU A N 1
ATOM 1555 C CA . LEU A 1 195 ? 12.314 6.248 -9.557 1.00 89.62 195 LEU A CA 1
ATOM 1556 C C . LEU A 1 195 ? 12.638 5.637 -10.929 1.00 89.62 195 LEU A C 1
ATOM 1558 O O . LEU A 1 195 ? 11.822 5.656 -11.849 1.00 89.62 195 LEU A O 1
ATOM 1562 N N . VAL A 1 196 ? 13.870 5.149 -11.082 1.00 92.12 196 VAL A N 1
ATOM 1563 C CA . VAL A 1 196 ? 14.407 4.659 -12.367 1.00 92.12 196 VAL A CA 1
ATOM 1564 C C . VAL A 1 196 ? 14.837 3.197 -12.338 1.00 92.12 196 VAL A C 1
ATOM 1566 O O . VAL A 1 196 ? 15.059 2.611 -13.398 1.00 92.12 196 VAL A O 1
ATOM 1569 N N . GLU A 1 197 ? 14.986 2.596 -11.160 1.00 94.38 197 GLU A N 1
ATOM 1570 C CA . GLU A 1 197 ? 15.531 1.246 -11.048 1.00 94.38 197 GLU A CA 1
ATOM 1571 C C . GLU A 1 197 ? 14.445 0.193 -11.306 1.00 94.38 197 GLU A C 1
ATOM 1573 O O . GLU A 1 197 ? 13.318 0.352 -10.819 1.00 94.38 197 GLU A O 1
ATOM 1578 N N . PRO A 1 198 ? 14.750 -0.919 -11.999 1.00 94.94 198 PRO A N 1
ATOM 1579 C CA . PRO A 1 198 ? 13.955 -2.134 -11.855 1.00 94.94 198 PRO A CA 1
ATOM 1580 C C . PRO A 1 198 ? 14.050 -2.647 -10.410 1.00 94.94 198 PRO A C 1
ATOM 1582 O O . PRO A 1 198 ? 15.074 -2.471 -9.749 1.00 94.94 198 PRO A O 1
ATOM 1585 N N . SER A 1 199 ? 13.003 -3.304 -9.914 1.00 94.69 199 SER A N 1
ATOM 1586 C CA . SER A 1 199 ? 12.932 -3.756 -8.517 1.00 94.69 199 SER A CA 1
ATOM 1587 C C . SER A 1 199 ? 13.951 -4.846 -8.162 1.00 94.69 199 SER A C 1
ATOM 1589 O O . SER A 1 199 ? 14.273 -5.035 -6.995 1.00 94.69 199 SER A O 1
ATOM 1591 N N . GLU A 1 200 ? 14.499 -5.553 -9.150 1.00 94.56 200 GLU A N 1
ATOM 1592 C CA . GLU A 1 200 ? 15.596 -6.511 -8.973 1.00 94.56 200 GLU A CA 1
ATOM 1593 C C . GLU A 1 200 ? 16.982 -5.853 -8.855 1.00 94.56 200 GLU A C 1
ATOM 1595 O O . GLU A 1 200 ? 17.958 -6.542 -8.558 1.00 94.56 200 GLU A O 1
ATOM 1600 N N . SER A 1 201 ? 17.103 -4.551 -9.139 1.00 93.81 201 SER A N 1
ATOM 1601 C CA . SER A 1 201 ? 18.398 -3.864 -9.154 1.00 93.81 201 SER A CA 1
ATOM 1602 C C . SER A 1 201 ? 19.038 -3.862 -7.767 1.00 93.81 201 SER A C 1
ATOM 1604 O O . SER A 1 201 ? 18.390 -3.530 -6.775 1.00 93.81 201 SER A O 1
ATOM 1606 N N . SER A 1 202 ? 20.343 -4.138 -7.687 1.00 91.81 202 SER A N 1
ATOM 1607 C CA . SER A 1 202 ? 21.092 -4.037 -6.425 1.00 91.81 202 SER A CA 1
ATOM 1608 C C . SER A 1 202 ? 21.217 -2.597 -5.916 1.00 91.81 202 SER A C 1
ATOM 1610 O O . SER A 1 202 ? 21.628 -2.382 -4.780 1.00 91.81 202 SER A O 1
ATOM 1612 N N . THR A 1 203 ? 20.898 -1.610 -6.757 1.00 92.12 203 THR A N 1
ATOM 1613 C CA . THR A 1 203 ? 20.831 -0.188 -6.398 1.00 92.12 203 THR A CA 1
ATOM 1614 C C . THR A 1 203 ? 19.404 0.277 -6.105 1.00 92.12 203 THR A C 1
ATOM 1616 O O . THR A 1 203 ? 19.209 1.474 -5.914 1.00 92.12 203 THR A O 1
ATOM 1619 N N . SER A 1 204 ? 18.417 -0.626 -6.067 1.00 93.94 204 SER A N 1
ATOM 1620 C CA . SER A 1 204 ? 17.018 -0.297 -5.779 1.00 93.94 204 SER A CA 1
ATOM 1621 C C . SER A 1 204 ? 16.701 -0.310 -4.280 1.00 93.94 204 SER A C 1
ATOM 1623 O O . SER A 1 204 ? 16.989 -1.279 -3.576 1.00 93.94 204 SER A O 1
ATOM 1625 N N . ASP A 1 205 ? 16.005 0.729 -3.812 1.00 91.88 205 ASP A N 1
ATOM 1626 C CA . ASP A 1 205 ? 15.407 0.805 -2.474 1.00 91.88 205 ASP A CA 1
ATOM 1627 C C . ASP A 1 205 ? 14.257 -0.209 -2.278 1.00 91.88 205 ASP A C 1
ATOM 1629 O O . ASP A 1 205 ? 13.888 -0.478 -1.134 1.00 91.88 205 ASP A O 1
ATOM 1633 N N . PHE A 1 206 ? 13.729 -0.835 -3.344 1.00 95.12 206 PHE A N 1
ATOM 1634 C CA . PHE A 1 206 ? 12.695 -1.879 -3.245 1.00 95.12 206 PHE A CA 1
ATOM 1635 C C . PHE A 1 206 ? 13.121 -3.012 -2.304 1.00 95.12 206 PHE A C 1
ATOM 1637 O O . PHE A 1 206 ? 12.327 -3.484 -1.490 1.00 95.12 206 PHE A O 1
ATOM 1644 N N . LEU A 1 207 ? 14.392 -3.425 -2.367 1.00 90.50 207 LEU A N 1
ATOM 1645 C CA . LEU A 1 207 ? 14.914 -4.555 -1.593 1.00 90.50 207 LEU A CA 1
ATOM 1646 C C . LEU A 1 207 ? 14.881 -4.316 -0.075 1.00 90.50 207 LEU A C 1
ATOM 1648 O O . LEU A 1 207 ? 14.904 -5.275 0.699 1.00 90.50 207 LEU A O 1
ATOM 1652 N N . HIS A 1 208 ? 14.729 -3.067 0.374 1.00 91.62 208 HIS A N 1
ATOM 1653 C CA . HIS A 1 208 ? 14.511 -2.753 1.786 1.00 91.62 208 HIS A CA 1
ATOM 1654 C C . HIS A 1 208 ? 13.202 -3.324 2.351 1.00 91.62 208 HIS A C 1
ATOM 1656 O O . HIS A 1 208 ? 13.047 -3.416 3.572 1.00 91.62 208 HIS A O 1
ATOM 1662 N N . VAL A 1 209 ? 12.288 -3.779 1.488 1.00 94.88 209 VAL A N 1
ATOM 1663 C CA . VAL A 1 209 ? 11.101 -4.542 1.883 1.00 94.88 209 VAL A CA 1
ATOM 1664 C C . VAL A 1 209 ? 11.446 -5.797 2.692 1.00 94.88 209 VAL A C 1
ATOM 1666 O O . VAL A 1 209 ? 10.682 -6.180 3.580 1.00 94.88 209 VAL A O 1
ATOM 1669 N N . GLN A 1 210 ? 12.627 -6.391 2.475 1.00 95.31 210 GLN A N 1
ATOM 1670 C CA . GLN A 1 210 ? 13.080 -7.558 3.232 1.00 95.31 210 GLN A CA 1
ATOM 1671 C C . GLN A 1 210 ? 13.153 -7.272 4.736 1.00 95.31 210 GLN A C 1
ATOM 1673 O O . GLN A 1 210 ? 12.761 -8.111 5.541 1.00 95.31 210 GLN A O 1
ATOM 1678 N N . SER A 1 211 ? 13.547 -6.060 5.137 1.00 95.88 211 SER A N 1
ATOM 1679 C CA . SER A 1 211 ? 13.566 -5.691 6.555 1.00 95.88 211 SER A CA 1
ATOM 1680 C C . SER A 1 211 ? 12.165 -5.685 7.177 1.00 95.88 211 SER A C 1
ATOM 1682 O O . SER A 1 211 ? 12.025 -5.965 8.367 1.00 95.88 211 SER A O 1
ATOM 1684 N N . MET A 1 212 ? 11.119 -5.398 6.392 1.00 96.06 212 MET A N 1
ATOM 1685 C CA . MET A 1 212 ? 9.735 -5.477 6.868 1.00 96.06 212 MET A CA 1
ATOM 1686 C C . MET A 1 212 ? 9.263 -6.929 7.003 1.00 96.06 212 MET A C 1
ATOM 1688 O O . MET A 1 212 ? 8.595 -7.272 7.980 1.00 96.06 212 MET A O 1
ATOM 1692 N N . LEU A 1 213 ? 9.647 -7.797 6.061 1.00 96.31 213 LEU A N 1
ATOM 1693 C CA . LEU A 1 213 ? 9.391 -9.238 6.146 1.00 96.31 213 LEU A CA 1
ATOM 1694 C C . LEU A 1 213 ? 10.058 -9.837 7.394 1.00 96.31 213 LEU A C 1
ATOM 1696 O O . LEU A 1 213 ? 9.410 -10.560 8.151 1.00 96.31 213 LEU A O 1
ATOM 1700 N N . ASP A 1 214 ? 11.310 -9.463 7.661 1.00 97.00 214 ASP A N 1
ATOM 1701 C CA . ASP A 1 214 ? 12.051 -9.893 8.849 1.00 97.00 214 ASP A CA 1
ATOM 1702 C C . ASP A 1 214 ? 11.413 -9.365 10.141 1.00 97.00 214 ASP A C 1
ATOM 1704 O O . ASP A 1 214 ? 11.338 -10.083 11.141 1.00 97.00 214 ASP A O 1
ATOM 1708 N N . TYR A 1 215 ? 10.936 -8.115 10.138 1.00 96.00 215 TYR A N 1
ATOM 1709 C CA . TYR A 1 215 ? 10.197 -7.540 11.263 1.00 96.00 215 TYR A CA 1
ATOM 1710 C C . TYR A 1 215 ? 8.928 -8.347 11.562 1.00 96.00 215 TYR A C 1
ATOM 1712 O O . TYR A 1 215 ? 8.753 -8.798 12.694 1.00 96.00 215 TYR A O 1
ATOM 1720 N N . LYS A 1 216 ? 8.090 -8.619 10.553 1.00 95.94 216 LYS A N 1
ATOM 1721 C CA . LYS A 1 216 ? 6.895 -9.464 10.707 1.00 95.94 216 LYS A CA 1
ATOM 1722 C C . LYS A 1 216 ? 7.248 -10.859 11.219 1.00 95.94 216 LYS A C 1
ATOM 1724 O O . LYS A 1 216 ? 6.584 -11.353 12.127 1.00 95.94 216 LYS A O 1
ATOM 1729 N N . ALA A 1 217 ? 8.283 -11.492 10.666 1.00 96.06 217 ALA A N 1
ATOM 1730 C CA . ALA A 1 217 ? 8.711 -12.822 11.092 1.00 96.06 217 ALA A CA 1
ATOM 1731 C C . ALA A 1 217 ? 9.080 -12.847 12.585 1.00 96.06 217 ALA A C 1
ATOM 1733 O O . ALA A 1 217 ? 8.667 -13.754 13.306 1.00 96.06 217 ALA A O 1
ATOM 1734 N N . LYS A 1 218 ? 9.778 -11.813 13.074 1.00 96.81 218 LYS A N 1
ATOM 1735 C CA . LYS A 1 218 ? 10.142 -11.665 14.494 1.00 96.81 218 LYS A CA 1
ATOM 1736 C C . LYS A 1 218 ? 8.943 -11.459 15.418 1.00 96.81 218 LYS A C 1
ATOM 1738 O O . LYS A 1 218 ? 9.024 -11.852 16.576 1.00 96.81 218 LYS A O 1
ATOM 1743 N N . LEU A 1 219 ? 7.842 -10.882 14.929 1.00 95.81 219 LEU A N 1
ATOM 1744 C CA . LEU A 1 219 ? 6.605 -10.765 15.709 1.00 95.81 219 LEU A CA 1
ATOM 1745 C C . LEU A 1 219 ? 5.934 -12.126 15.961 1.00 95.81 219 LEU A C 1
ATOM 1747 O O . LEU A 1 219 ? 5.077 -12.217 16.834 1.00 95.81 219 LEU A O 1
ATOM 1751 N N . GLY A 1 220 ? 6.269 -13.171 15.192 1.00 94.38 220 GLY A N 1
ATOM 1752 C CA . GLY A 1 220 ? 5.695 -14.511 15.362 1.00 94.38 220 GLY A CA 1
ATOM 1753 C C . GLY A 1 220 ? 4.192 -14.599 15.066 1.00 94.38 220 GLY A C 1
ATOM 1754 O O . GLY A 1 220 ? 3.545 -15.574 15.440 1.00 94.38 220 GLY A O 1
ATOM 1755 N N . ARG A 1 221 ? 3.622 -13.589 14.400 1.00 93.44 221 ARG A N 1
ATOM 1756 C CA . ARG A 1 221 ? 2.188 -13.490 14.109 1.00 93.44 221 ARG A CA 1
ATOM 1757 C C . ARG A 1 221 ? 1.857 -13.969 12.704 1.00 93.44 221 ARG A C 1
ATOM 1759 O O . ARG A 1 221 ? 2.054 -13.247 11.729 1.00 93.44 221 ARG A O 1
ATOM 1766 N N . SER A 1 222 ? 1.312 -15.179 12.607 1.00 92.69 222 SER A N 1
ATOM 1767 C CA . SER A 1 222 ? 0.837 -15.753 11.340 1.00 92.69 222 SER A CA 1
ATOM 1768 C C . SER A 1 222 ? -0.427 -15.075 10.803 1.00 92.69 222 SER A C 1
ATOM 1770 O O . SER A 1 222 ? -0.686 -15.129 9.604 1.00 92.69 222 SER A O 1
ATOM 1772 N N . ASP A 1 223 ? -1.200 -14.424 11.673 1.00 94.69 223 ASP A N 1
ATOM 1773 C CA . ASP A 1 223 ? -2.435 -13.723 11.326 1.00 94.69 223 ASP A CA 1
ATOM 1774 C C . ASP A 1 223 ? -2.206 -12.287 10.827 1.00 94.69 223 ASP A C 1
ATOM 1776 O O . ASP A 1 223 ? -3.114 -11.688 10.251 1.00 94.69 223 ASP A O 1
ATOM 1780 N N . LEU A 1 224 ? -1.010 -11.731 11.049 1.00 96.81 224 LEU A N 1
ATOM 1781 C CA . LEU A 1 224 ? -0.621 -10.419 10.551 1.00 96.81 224 LEU A CA 1
ATOM 1782 C C . LEU A 1 224 ? -0.180 -10.541 9.091 1.00 96.81 224 LEU A C 1
ATOM 1784 O O . LEU A 1 224 ? 0.669 -11.366 8.770 1.00 96.81 224 LEU A O 1
ATOM 1788 N N . GLN A 1 225 ? -0.722 -9.707 8.211 1.00 96.94 225 GLN A N 1
ATOM 1789 C CA . GLN A 1 225 ? -0.377 -9.648 6.791 1.00 96.94 225 GLN A CA 1
ATOM 1790 C C . GLN A 1 225 ? 0.545 -8.461 6.474 1.00 96.94 225 GLN A C 1
ATOM 1792 O O . GLN A 1 225 ? 0.608 -7.500 7.239 1.00 96.94 225 GLN A O 1
ATOM 1797 N N . ILE A 1 226 ? 1.251 -8.523 5.340 1.00 97.19 226 ILE A N 1
ATOM 1798 C CA . ILE A 1 226 ? 1.953 -7.375 4.740 1.00 97.19 226 ILE A CA 1
ATOM 1799 C C . ILE A 1 226 ? 1.314 -7.073 3.388 1.00 97.19 226 ILE A C 1
ATOM 1801 O O . ILE A 1 226 ? 1.108 -7.994 2.598 1.00 97.19 226 ILE A O 1
ATOM 1805 N N . SER A 1 227 ? 1.078 -5.797 3.101 1.00 97.31 227 SER A N 1
ATOM 1806 C CA . SER A 1 227 ? 0.631 -5.333 1.784 1.00 97.31 227 SER A CA 1
ATOM 1807 C C . SER A 1 227 ? 1.432 -4.138 1.292 1.00 97.31 227 SER A C 1
ATOM 1809 O O . SER A 1 227 ? 1.997 -3.384 2.083 1.00 97.31 227 SER A O 1
ATOM 1811 N N . ALA A 1 228 ? 1.444 -3.948 -0.024 1.00 97.25 228 ALA A N 1
ATOM 1812 C CA . ALA A 1 228 ? 1.979 -2.750 -0.655 1.00 97.25 228 ALA A CA 1
ATOM 1813 C C . ALA A 1 228 ? 0.813 -1.816 -0.963 1.00 97.25 228 ALA A C 1
ATOM 1815 O O . ALA A 1 228 ? 0.012 -2.130 -1.841 1.00 97.25 228 ALA A O 1
ATOM 1816 N N . THR A 1 229 ? 0.683 -0.714 -0.231 1.00 95.44 229 THR A N 1
ATOM 1817 C CA . THR A 1 229 ? -0.425 0.246 -0.405 1.00 95.44 229 THR A CA 1
ATOM 1818 C C . THR A 1 229 ? -0.142 1.306 -1.457 1.00 95.44 229 THR A C 1
ATOM 1820 O O . THR A 1 229 ? -1.077 1.914 -1.969 1.00 95.44 229 THR A O 1
ATOM 1823 N N . GLU A 1 230 ? 1.120 1.424 -1.860 1.00 94.69 230 GLU A N 1
ATOM 1824 C CA . GLU A 1 230 ? 1.544 2.155 -3.041 1.00 94.69 230 GLU A CA 1
ATOM 1825 C C . GLU A 1 230 ? 2.795 1.508 -3.634 1.00 94.69 230 GLU A C 1
ATOM 1827 O O . GLU A 1 230 ? 3.757 1.214 -2.929 1.00 94.69 230 GLU A O 1
ATOM 1832 N N . PHE A 1 231 ? 2.802 1.297 -4.943 1.00 96.19 231 PHE A N 1
ATOM 1833 C CA . PHE A 1 231 ? 4.003 0.997 -5.717 1.00 96.19 231 PHE A CA 1
ATOM 1834 C C . PHE A 1 231 ? 3.749 1.372 -7.176 1.00 96.19 231 PHE A C 1
ATOM 1836 O O . PHE A 1 231 ? 2.604 1.377 -7.640 1.00 96.19 231 PHE A O 1
ATOM 1843 N N . GLY A 1 232 ? 4.807 1.667 -7.922 1.00 96.25 232 GLY A N 1
ATOM 1844 C CA . GLY A 1 232 ? 4.673 2.028 -9.325 1.00 96.25 232 GLY A CA 1
ATOM 1845 C C . GLY A 1 232 ? 5.938 2.628 -9.911 1.00 96.25 232 GLY A C 1
ATOM 1846 O O . GLY A 1 232 ? 6.964 2.741 -9.243 1.00 96.25 232 GLY A O 1
ATOM 1847 N N . TRP A 1 233 ? 5.834 3.007 -11.182 1.00 95.88 233 TRP A N 1
ATOM 1848 C CA . TRP A 1 233 ? 6.852 3.751 -11.916 1.00 95.88 233 TRP A CA 1
ATOM 1849 C C . TRP A 1 233 ? 6.189 4.868 -12.701 1.00 95.88 233 TRP A C 1
ATOM 1851 O O . TRP A 1 233 ? 5.108 4.688 -13.270 1.00 95.88 233 TRP A O 1
ATOM 1861 N N . ASP A 1 234 ? 6.889 5.990 -12.793 1.00 93.56 234 ASP A N 1
ATOM 1862 C CA . ASP A 1 234 ? 6.485 7.118 -13.610 1.00 93.56 234 ASP A CA 1
ATOM 1863 C C . ASP A 1 234 ? 6.904 6.892 -15.075 1.00 93.56 234 ASP A C 1
ATOM 1865 O O . ASP A 1 234 ? 8.075 6.660 -15.387 1.00 93.56 234 ASP A O 1
ATOM 1869 N N . SER A 1 235 ? 5.934 6.912 -15.991 1.00 94.12 235 SER A N 1
ATOM 1870 C CA . SER A 1 235 ? 6.177 6.567 -17.396 1.00 94.12 235 SER A CA 1
ATOM 1871 C C . SER A 1 235 ? 6.974 7.615 -18.177 1.00 94.12 235 SER A C 1
ATOM 1873 O O . SER A 1 235 ? 7.597 7.261 -19.175 1.00 94.12 235 SER A O 1
ATOM 1875 N N . GLU A 1 236 ? 6.986 8.876 -17.750 1.00 91.56 236 GLU A N 1
ATOM 1876 C CA . GLU A 1 236 ? 7.854 9.918 -18.305 1.00 91.56 236 GLU A CA 1
ATOM 1877 C C . GLU A 1 236 ? 9.314 9.637 -17.926 1.00 91.56 236 GLU A C 1
ATOM 1879 O O . GLU A 1 236 ? 10.213 9.765 -18.758 1.00 91.56 236 GLU A O 1
ATOM 1884 N N . THR A 1 237 ? 9.523 9.138 -16.706 1.00 91.62 237 THR A N 1
ATOM 1885 C CA . THR A 1 237 ? 10.838 8.809 -16.147 1.00 91.62 237 THR A CA 1
ATOM 1886 C C . THR A 1 237 ? 11.463 7.553 -16.764 1.00 91.62 237 THR A C 1
ATOM 1888 O O . THR A 1 237 ? 12.643 7.574 -17.099 1.00 91.62 237 THR A O 1
ATOM 1891 N N . VAL A 1 238 ? 10.714 6.454 -16.939 1.00 93.88 238 VAL A N 1
ATOM 1892 C CA . VAL A 1 238 ? 11.278 5.177 -17.454 1.00 93.88 238 VAL A CA 1
ATOM 1893 C C . VAL A 1 238 ? 10.835 4.809 -18.878 1.00 93.88 238 VAL A C 1
ATOM 1895 O O . VAL A 1 238 ? 11.465 3.980 -19.545 1.00 93.88 238 VAL A O 1
ATOM 1898 N N . GLY A 1 239 ? 9.770 5.436 -19.379 1.00 94.38 239 GLY A N 1
ATOM 1899 C CA . GLY A 1 239 ? 9.062 5.061 -20.604 1.00 94.38 239 GLY A CA 1
ATOM 1900 C C . GLY A 1 239 ? 7.914 4.073 -20.354 1.00 94.38 239 GLY A C 1
ATOM 1901 O O . GLY A 1 239 ? 8.039 3.139 -19.564 1.00 94.38 239 GLY A O 1
ATOM 1902 N N . GLU A 1 240 ? 6.803 4.217 -21.088 1.00 94.94 240 GLU A N 1
ATOM 1903 C CA . GLU A 1 240 ? 5.632 3.322 -20.974 1.00 94.94 240 GLU A CA 1
ATOM 1904 C C . GLU A 1 240 ? 5.953 1.811 -21.080 1.00 94.94 240 GLU A C 1
ATOM 1906 O O . GLU A 1 240 ? 5.387 1.038 -20.302 1.00 94.94 240 GLU A O 1
ATOM 1911 N N . PRO A 1 241 ? 6.839 1.336 -21.988 1.00 95.94 241 PRO A N 1
ATOM 1912 C CA . PRO A 1 241 ? 7.197 -0.082 -22.031 1.00 95.94 241 PRO A CA 1
ATOM 1913 C C . PRO A 1 241 ? 7.910 -0.562 -20.762 1.00 95.94 241 PRO A C 1
ATOM 1915 O O . PRO A 1 241 ? 7.618 -1.654 -20.280 1.00 95.94 241 PRO A O 1
ATOM 1918 N N . ALA A 1 242 ? 8.817 0.251 -20.212 1.00 96.44 242 ALA A N 1
ATOM 1919 C CA . ALA A 1 242 ? 9.542 -0.086 -18.992 1.00 96.44 242 ALA A CA 1
ATOM 1920 C C . ALA A 1 242 ? 8.603 -0.090 -17.783 1.00 96.44 242 ALA A C 1
ATOM 1922 O O . ALA A 1 242 ? 8.617 -1.054 -17.027 1.00 96.44 242 ALA A O 1
ATOM 1923 N N . GLN A 1 243 ? 7.712 0.905 -17.673 1.00 96.88 243 GLN A N 1
ATOM 1924 C CA . GLN A 1 243 ? 6.658 0.937 -16.654 1.00 96.88 243 GLN A CA 1
ATOM 1925 C C . GLN A 1 243 ? 5.861 -0.379 -16.649 1.00 96.88 243 GLN A C 1
ATOM 1927 O O . GLN A 1 243 ? 5.709 -1.012 -15.609 1.00 96.88 243 GLN A O 1
ATOM 1932 N N . ALA A 1 244 ? 5.401 -0.835 -17.819 1.00 97.44 244 ALA A N 1
ATOM 1933 C CA . ALA A 1 244 ? 4.650 -2.084 -17.941 1.00 97.44 244 ALA A CA 1
ATOM 1934 C C . ALA A 1 244 ? 5.462 -3.317 -17.508 1.00 97.44 244 ALA A C 1
ATOM 1936 O O . ALA A 1 244 ? 4.955 -4.168 -16.779 1.00 97.44 244 ALA A O 1
ATOM 1937 N N . ILE A 1 245 ? 6.721 -3.411 -17.950 1.00 97.56 245 ILE A N 1
ATOM 1938 C CA . ILE A 1 245 ? 7.615 -4.527 -17.620 1.00 97.56 245 ILE A CA 1
ATOM 1939 C C . ILE A 1 245 ? 7.909 -4.563 -16.116 1.00 97.56 245 ILE A C 1
ATOM 1941 O O . ILE A 1 245 ? 7.823 -5.630 -15.508 1.00 97.56 245 ILE A O 1
ATOM 1945 N N . TYR A 1 246 ? 8.232 -3.420 -15.512 1.00 97.50 246 TYR A N 1
ATOM 1946 C CA . TYR A 1 246 ? 8.578 -3.333 -14.095 1.00 97.50 246 TYR A CA 1
ATOM 1947 C C . TYR A 1 246 ? 7.388 -3.625 -13.194 1.00 97.50 246 TYR A C 1
ATOM 1949 O O . TYR A 1 246 ? 7.535 -4.399 -12.256 1.00 97.50 246 TYR A O 1
ATOM 1957 N N . LEU A 1 247 ? 6.194 -3.126 -13.525 1.00 97.69 247 LEU A N 1
ATOM 1958 C CA . LEU A 1 247 ? 4.980 -3.450 -12.777 1.00 97.69 247 LEU A CA 1
ATOM 1959 C C . LEU A 1 247 ? 4.709 -4.959 -12.743 1.00 97.69 247 LEU A C 1
ATOM 1961 O O . LEU A 1 247 ? 4.497 -5.518 -11.670 1.00 97.69 247 LEU A O 1
ATOM 1965 N N . VAL A 1 248 ? 4.762 -5.635 -13.896 1.00 97.62 248 VAL A N 1
ATOM 1966 C CA . VAL A 1 248 ? 4.528 -7.087 -13.970 1.00 97.62 248 VAL A CA 1
ATOM 1967 C C . VAL A 1 248 ? 5.581 -7.857 -13.165 1.00 97.62 248 VAL A C 1
ATOM 1969 O O . VAL A 1 248 ? 5.233 -8.716 -12.356 1.00 97.62 248 VAL A O 1
ATOM 1972 N N . ARG A 1 249 ? 6.868 -7.533 -13.339 1.00 97.56 249 ARG A N 1
ATOM 1973 C CA . ARG A 1 249 ? 7.963 -8.186 -12.600 1.00 97.56 249 ARG A CA 1
ATOM 1974 C C . ARG A 1 249 ? 7.839 -7.982 -11.091 1.00 97.56 249 ARG A C 1
ATOM 1976 O O . ARG A 1 249 ? 7.966 -8.937 -10.326 1.00 97.56 249 ARG A O 1
ATOM 1983 N N . ASN A 1 250 ? 7.533 -6.759 -10.669 1.00 97.38 250 ASN A N 1
ATOM 1984 C CA . ASN A 1 250 ? 7.434 -6.401 -9.264 1.00 97.38 250 ASN A CA 1
ATOM 1985 C C . ASN A 1 250 ? 6.250 -7.082 -8.567 1.00 97.38 250 ASN A C 1
ATOM 1987 O O . ASN A 1 250 ? 6.401 -7.559 -7.445 1.00 97.38 250 ASN A O 1
ATOM 1991 N N . ILE A 1 251 ? 5.113 -7.233 -9.256 1.00 97.38 251 ILE A N 1
ATOM 1992 C CA . ILE A 1 251 ? 3.975 -8.021 -8.758 1.00 97.38 251 ILE A CA 1
ATOM 1993 C C . ILE A 1 251 ? 4.391 -9.472 -8.506 1.00 97.38 251 ILE A C 1
ATOM 1995 O O . ILE A 1 251 ? 4.124 -10.002 -7.429 1.00 97.38 251 ILE A O 1
ATOM 1999 N N . PHE A 1 252 ? 5.099 -10.108 -9.444 1.00 97.50 252 PHE A N 1
ATOM 2000 C CA . PHE A 1 252 ? 5.583 -11.475 -9.246 1.00 97.50 252 PHE A CA 1
ATOM 2001 C C . PHE A 1 252 ? 6.576 -11.584 -8.084 1.00 97.50 252 PHE A C 1
ATOM 2003 O O . PHE A 1 252 ? 6.515 -12.546 -7.318 1.00 97.50 252 PHE A O 1
ATOM 2010 N N . GLN A 1 253 ? 7.477 -10.609 -7.922 1.00 97.38 253 GLN A N 1
ATOM 2011 C CA . GLN A 1 253 ? 8.385 -10.572 -6.775 1.00 97.38 253 GLN A CA 1
ATOM 2012 C C . GLN A 1 253 ? 7.622 -10.446 -5.454 1.00 97.38 253 GLN A C 1
ATOM 2014 O O . GLN A 1 253 ? 7.833 -11.261 -4.560 1.00 97.38 253 GLN A O 1
ATOM 2019 N N . MET A 1 254 ? 6.703 -9.489 -5.328 1.00 97.62 254 MET A N 1
ATOM 2020 C CA . MET A 1 254 ? 5.941 -9.305 -4.090 1.00 97.62 254 MET A CA 1
ATOM 2021 C C . MET A 1 254 ? 5.030 -10.501 -3.787 1.00 97.62 254 MET A C 1
ATOM 2023 O O . MET A 1 254 ? 4.915 -10.912 -2.633 1.00 97.62 254 MET A O 1
ATOM 2027 N N . MET A 1 255 ? 4.460 -11.137 -4.812 1.00 95.94 255 MET A N 1
ATOM 2028 C CA . MET A 1 255 ? 3.725 -12.390 -4.650 1.00 95.94 255 MET A CA 1
ATOM 2029 C C . MET A 1 255 ? 4.632 -13.511 -4.111 1.00 95.94 255 MET A C 1
ATOM 2031 O O . MET A 1 255 ? 4.243 -14.205 -3.175 1.00 95.94 255 MET A O 1
ATOM 2035 N N . SER A 1 256 ? 5.866 -13.646 -4.621 1.00 96.69 256 SER A N 1
ATOM 2036 C CA . SER A 1 256 ? 6.844 -14.618 -4.094 1.00 96.69 256 SER A CA 1
ATOM 2037 C C . SER A 1 256 ? 7.268 -14.340 -2.645 1.00 96.69 256 SER A C 1
ATOM 2039 O O . SER A 1 256 ? 7.661 -15.254 -1.924 1.00 96.69 256 SER A O 1
ATOM 2041 N N . MET A 1 257 ? 7.153 -13.083 -2.206 1.00 96.50 257 MET A N 1
ATOM 2042 C CA . MET A 1 257 ? 7.430 -12.633 -0.839 1.00 96.50 257 MET A CA 1
ATOM 2043 C C . MET A 1 257 ? 6.223 -12.791 0.104 1.00 96.50 257 MET A C 1
ATOM 2045 O O . MET A 1 257 ? 6.324 -12.470 1.288 1.00 96.50 257 MET A O 1
ATOM 2049 N N . GLY A 1 258 ? 5.081 -13.279 -0.395 1.00 95.88 258 GLY A N 1
ATOM 2050 C CA . GLY A 1 258 ? 3.876 -13.496 0.405 1.00 95.88 258 GLY A CA 1
ATOM 2051 C C . GLY A 1 258 ? 3.110 -12.217 0.744 1.00 95.88 258 GLY A C 1
ATOM 2052 O O . GLY A 1 258 ? 2.476 -12.150 1.799 1.00 95.88 258 GLY A O 1
ATOM 2053 N N . PHE A 1 259 ? 3.176 -11.196 -0.116 1.00 97.44 259 PHE A N 1
ATOM 2054 C CA . PHE A 1 259 ? 2.326 -10.013 0.016 1.00 97.44 259 PHE A CA 1
ATOM 2055 C C . PHE A 1 259 ? 0.849 -10.386 -0.111 1.00 97.44 259 PHE A C 1
ATOM 2057 O O . PHE A 1 259 ? 0.457 -11.118 -1.018 1.00 97.44 259 PHE A O 1
ATOM 2064 N N . HIS A 1 260 ? 0.026 -9.846 0.786 1.00 95.62 260 HIS A N 1
ATOM 2065 C CA . HIS A 1 260 ? -1.405 -10.116 0.830 1.00 95.62 260 HIS A CA 1
ATOM 2066 C C . HIS A 1 260 ? -2.172 -9.319 -0.226 1.00 95.62 260 HIS A C 1
ATOM 2068 O O . HIS A 1 260 ? -2.991 -9.885 -0.949 1.00 95.62 260 HIS A O 1
ATOM 2074 N N . ARG A 1 261 ? -1.923 -8.006 -0.320 1.00 95.12 261 ARG A N 1
ATOM 2075 C CA . ARG A 1 261 ? -2.549 -7.115 -1.307 1.00 95.12 261 ARG A CA 1
ATOM 2076 C C . ARG A 1 261 ? -1.539 -6.127 -1.870 1.00 95.12 261 ARG A C 1
ATOM 2078 O O . ARG A 1 261 ? -0.606 -5.713 -1.184 1.00 95.12 261 ARG A O 1
ATOM 2085 N N . LEU A 1 262 ? -1.758 -5.744 -3.123 1.00 95.81 262 LEU A N 1
ATOM 2086 C CA . LEU A 1 262 ? -0.925 -4.811 -3.871 1.00 95.81 262 LEU A CA 1
ATOM 2087 C C . LEU A 1 262 ? -1.819 -3.716 -4.457 1.00 95.81 262 LEU A C 1
ATOM 2089 O O . LEU A 1 262 ? -2.757 -4.014 -5.196 1.00 95.81 262 LEU A O 1
ATOM 2093 N N . TYR A 1 263 ? -1.522 -2.462 -4.138 1.00 94.88 263 TYR A N 1
ATOM 2094 C CA . TYR A 1 263 ? -2.246 -1.285 -4.600 1.00 94.88 263 TYR A CA 1
ATOM 2095 C C . TYR A 1 263 ? -1.302 -0.433 -5.444 1.00 94.88 263 TYR A C 1
ATOM 2097 O O . TYR A 1 263 ? -0.305 0.102 -4.964 1.00 94.88 263 TYR A O 1
ATOM 2105 N N . LEU A 1 264 ? -1.598 -0.366 -6.738 1.00 94.62 264 LEU A N 1
ATOM 2106 C CA . LEU A 1 264 ? -0.782 0.358 -7.700 1.00 94.62 264 LEU A CA 1
ATOM 2107 C C . LEU A 1 264 ? -1.060 1.861 -7.615 1.00 94.62 264 LEU A C 1
ATOM 2109 O O . LEU A 1 264 ? -2.218 2.281 -7.675 1.00 94.62 264 LEU A O 1
ATOM 2113 N N . TYR A 1 265 ? 0.007 2.654 -7.545 1.00 92.56 265 TYR A N 1
ATOM 2114 C CA . TYR A 1 265 ? -0.050 4.108 -7.620 1.00 92.56 265 TYR A CA 1
ATOM 2115 C C . TYR A 1 265 ? 0.263 4.549 -9.064 1.00 92.56 265 TYR A C 1
ATOM 2117 O O . TYR A 1 265 ? 1.375 4.352 -9.543 1.00 92.56 265 TYR A O 1
ATOM 2125 N N . GLU A 1 266 ? -0.676 5.090 -9.839 1.00 87.88 266 GLU A N 1
ATOM 2126 C CA . GLU A 1 266 ? -2.095 5.306 -9.522 1.00 87.88 266 GLU A CA 1
ATOM 2127 C C . GLU A 1 266 ? -3.013 4.904 -10.690 1.00 87.88 266 GLU A C 1
ATOM 2129 O O . GLU A 1 266 ? -2.580 4.383 -11.721 1.00 87.88 266 GLU A O 1
ATOM 2134 N N . GLY A 1 267 ? -4.324 5.091 -10.537 1.00 90.00 267 GLY A N 1
ATOM 2135 C CA . GLY A 1 267 ? -5.283 4.720 -11.580 1.00 90.00 267 GLY A CA 1
ATOM 2136 C C . GLY A 1 267 ? -5.127 5.550 -12.860 1.00 90.00 267 GLY A C 1
ATOM 2137 O O . GLY A 1 267 ? -5.181 5.004 -13.962 1.00 90.00 267 GLY A O 1
ATOM 2138 N N . MET A 1 268 ? -4.910 6.860 -12.737 1.00 90.75 268 MET A N 1
ATOM 2139 C CA . MET A 1 268 ? -4.873 7.811 -13.856 1.00 90.75 268 MET A CA 1
ATOM 2140 C C . MET A 1 268 ? -3.709 8.784 -13.695 1.00 90.75 268 MET A C 1
ATOM 2142 O O . MET A 1 268 ? -3.428 9.199 -12.583 1.00 90.75 268 MET A O 1
ATOM 2146 N N . ASP A 1 269 ? -3.077 9.195 -14.794 1.00 91.56 269 ASP A N 1
ATOM 2147 C CA . ASP A 1 269 ? -2.059 10.250 -14.750 1.00 91.56 269 ASP A CA 1
ATOM 2148 C C . ASP A 1 269 ? -2.654 11.562 -14.203 1.00 91.56 269 ASP A C 1
ATOM 2150 O O . ASP A 1 269 ? -3.805 11.915 -14.495 1.00 91.56 269 ASP A O 1
ATOM 2154 N N . ASN A 1 270 ? -1.839 12.319 -13.469 1.00 85.69 270 ASN A N 1
ATOM 2155 C CA . ASN A 1 270 ? -2.222 13.572 -12.833 1.00 85.69 270 ASN A CA 1
ATOM 2156 C C . ASN A 1 270 ? -1.495 14.758 -13.492 1.00 85.69 270 ASN A C 1
ATOM 2158 O O . ASN A 1 270 ? -0.402 15.136 -13.068 1.00 85.69 270 ASN A O 1
ATOM 2162 N N . PRO A 1 271 ? -2.102 15.413 -14.500 1.00 75.38 271 PRO A N 1
ATOM 2163 C CA . PRO A 1 271 ? -1.443 16.467 -15.269 1.00 75.38 271 PRO A CA 1
ATOM 2164 C C . PRO A 1 271 ? -1.275 17.768 -14.468 1.00 75.38 271 PRO A C 1
ATOM 2166 O O . PRO A 1 271 ? -0.583 18.681 -14.913 1.00 75.38 271 PRO A O 1
ATOM 2169 N N . GLY A 1 272 ? -1.937 17.883 -13.309 1.00 72.25 272 GLY A N 1
ATOM 2170 C CA . GLY A 1 272 ? -1.753 18.996 -12.377 1.00 72.25 272 GLY A CA 1
ATOM 2171 C C . GLY A 1 272 ? -0.495 18.853 -11.516 1.00 72.25 272 GLY A C 1
ATOM 2172 O O . GLY A 1 272 ? -0.051 19.838 -10.925 1.00 72.25 272 GLY A O 1
ATOM 2173 N N . MET A 1 273 ? 0.085 17.653 -11.456 1.00 75.75 273 MET A N 1
ATOM 2174 C CA . MET A 1 273 ? 1.344 17.368 -10.781 1.00 75.75 273 MET A CA 1
ATOM 2175 C C . MET A 1 273 ? 2.509 17.536 -11.764 1.00 75.75 273 MET A C 1
ATOM 2177 O O . MET A 1 273 ? 2.394 17.219 -12.945 1.00 75.75 273 MET A O 1
ATOM 2181 N N . LYS A 1 274 ? 3.641 18.059 -11.288 1.00 74.94 274 LYS A N 1
ATOM 2182 C CA . LYS A 1 274 ? 4.887 18.138 -12.063 1.00 74.94 274 LYS A CA 1
ATOM 2183 C C . LYS A 1 274 ? 5.929 17.223 -11.431 1.00 74.94 274 LYS A C 1
ATOM 2185 O O . LYS A 1 274 ? 6.131 17.298 -10.222 1.00 74.94 274 LYS A O 1
ATOM 2190 N N . GLY A 1 275 ? 6.636 16.453 -12.254 1.00 80.69 275 GLY A N 1
ATOM 2191 C CA . GLY A 1 275 ? 7.721 15.577 -11.813 1.00 80.69 275 GLY A CA 1
ATOM 2192 C C . GLY A 1 275 ? 7.230 14.197 -11.381 1.00 80.69 275 GLY A C 1
ATOM 2193 O O . GLY A 1 275 ? 6.325 13.642 -11.998 1.00 80.69 275 GLY A O 1
ATOM 2194 N N . LEU A 1 276 ? 7.860 13.648 -10.338 1.00 81.12 276 LEU A N 1
ATOM 2195 C CA . LEU A 1 276 ? 7.590 12.306 -9.823 1.00 81.12 276 LEU A CA 1
ATOM 2196 C C . LEU A 1 276 ? 6.083 12.082 -9.611 1.00 81.12 276 LEU A C 1
ATOM 2198 O O . LEU A 1 276 ? 5.395 12.943 -9.067 1.00 81.12 276 LEU A O 1
ATOM 2202 N N . TYR A 1 277 ? 5.606 10.916 -10.042 1.00 86.50 277 TYR A N 1
ATOM 2203 C CA . TYR A 1 277 ? 4.220 10.444 -9.978 1.00 86.50 277 TYR A CA 1
ATOM 2204 C C . TYR A 1 277 ? 3.213 11.041 -10.965 1.00 86.50 277 TYR A C 1
ATOM 2206 O O . TYR A 1 277 ? 2.165 10.428 -11.169 1.00 86.50 277 TYR A O 1
ATOM 2214 N N . ALA A 1 278 ? 3.527 12.144 -11.652 1.00 88.69 278 ALA A N 1
ATOM 2215 C CA . ALA A 1 278 ? 2.591 12.790 -12.576 1.00 88.69 278 ALA A CA 1
ATOM 2216 C C . ALA A 1 278 ? 2.087 11.853 -13.689 1.00 88.69 278 ALA A C 1
ATOM 2218 O O . ALA A 1 278 ? 0.956 11.996 -14.158 1.00 88.69 278 ALA A O 1
ATOM 2219 N N . THR A 1 279 ? 2.901 10.873 -14.092 1.00 93.12 279 THR A N 1
ATOM 2220 C CA . THR A 1 279 ? 2.581 9.907 -15.147 1.00 93.12 279 THR A CA 1
ATOM 2221 C C . THR A 1 279 ? 2.667 8.449 -14.680 1.00 93.12 279 THR A C 1
ATOM 2223 O O . THR A 1 279 ? 3.015 7.546 -15.451 1.00 93.12 279 THR A O 1
ATOM 2226 N N . SER A 1 280 ? 2.361 8.181 -13.408 1.00 94.25 280 SER A N 1
ATOM 2227 C CA . SER A 1 280 ? 2.347 6.808 -12.865 1.00 94.25 280 SER A CA 1
ATOM 2228 C C . SER A 1 280 ? 1.046 6.044 -13.138 1.00 94.25 280 SER A C 1
ATOM 2230 O O . SER A 1 280 ? 0.947 4.857 -12.840 1.00 94.25 280 SER A O 1
ATOM 2232 N N . GLY A 1 281 ? 0.067 6.689 -13.775 1.00 94.69 281 GLY A N 1
ATOM 2233 C CA . GLY A 1 281 ? -1.237 6.127 -14.090 1.00 94.69 281 GLY A CA 1
ATOM 2234 C C . GLY A 1 281 ? -1.190 4.887 -14.984 1.00 94.69 281 GLY A C 1
ATOM 2235 O O . GLY A 1 281 ? -0.314 4.756 -15.848 1.00 94.69 281 GLY A O 1
ATOM 2236 N N . LEU A 1 282 ? -2.198 4.017 -14.851 1.00 95.56 282 LEU A N 1
ATOM 2237 C CA . LEU A 1 282 ? -2.536 2.988 -15.851 1.00 95.56 282 LEU A CA 1
ATOM 2238 C C . LEU A 1 282 ? -3.271 3.569 -17.063 1.00 95.56 282 LEU A C 1
ATOM 2240 O O . LEU A 1 282 ? -3.206 3.029 -18.172 1.00 95.56 282 LEU A O 1
ATOM 2244 N N . PHE A 1 283 ? -3.957 4.684 -16.854 1.00 94.56 283 PHE A N 1
ATOM 2245 C CA . PHE A 1 283 ? -4.608 5.470 -17.888 1.00 94.56 283 PHE A CA 1
ATOM 2246 C C . PHE A 1 283 ? -3.975 6.856 -17.942 1.00 94.56 283 PHE A C 1
ATOM 2248 O O . PHE A 1 283 ? -3.493 7.364 -16.933 1.00 94.56 283 PHE A O 1
ATOM 2255 N N . THR A 1 284 ? -4.013 7.496 -19.107 1.00 91.75 284 THR A N 1
ATOM 2256 C CA . THR A 1 284 ? -3.689 8.923 -19.195 1.00 91.75 284 THR A CA 1
ATOM 2257 C C . THR A 1 284 ? -4.675 9.748 -18.369 1.00 91.75 284 THR A C 1
ATOM 2259 O O . THR A 1 284 ? -5.739 9.262 -17.978 1.00 91.75 284 THR A O 1
ATOM 2262 N N . ALA A 1 285 ? -4.373 11.029 -18.190 1.00 85.00 285 ALA A N 1
ATOM 2263 C CA . ALA A 1 285 ? -5.289 11.972 -17.571 1.00 85.00 285 ALA A CA 1
ATOM 2264 C C . ALA A 1 285 ? -6.663 11.985 -18.262 1.00 85.00 285 ALA A C 1
ATOM 2266 O O . ALA A 1 285 ? -6.781 11.762 -19.478 1.00 85.00 285 ALA A O 1
ATOM 2267 N N . THR A 1 286 ? -7.697 12.281 -17.478 1.00 73.75 286 THR A N 1
ATOM 2268 C CA . THR A 1 286 ? -9.070 12.457 -17.945 1.00 73.75 286 THR A CA 1
ATOM 2269 C C . THR A 1 286 ? -9.137 13.572 -18.993 1.00 73.75 286 THR A C 1
ATOM 2271 O O . THR A 1 286 ? -8.662 14.685 -18.772 1.00 73.75 286 THR A O 1
ATOM 2274 N N . LEU A 1 287 ? -9.723 13.279 -20.155 1.00 61.53 287 LEU A N 1
ATOM 2275 C CA . LEU A 1 287 ? -9.946 14.272 -21.211 1.00 61.53 287 LEU A CA 1
ATOM 2276 C C . LEU A 1 287 ? -11.270 15.015 -20.955 1.00 61.53 287 LEU A C 1
ATOM 2278 O O . LEU A 1 287 ? -12.180 14.395 -20.410 1.00 61.53 287 LEU A O 1
ATOM 2282 N N . PRO A 1 288 ? -11.448 16.275 -21.413 1.00 53.97 288 PRO A N 1
ATOM 2283 C CA . PRO A 1 288 ? -12.651 17.085 -21.148 1.00 53.97 288 PRO A CA 1
ATOM 2284 C C . PRO A 1 288 ? -14.005 16.413 -21.450 1.00 53.97 288 PRO A C 1
ATOM 2286 O O . PRO A 1 288 ? -15.018 16.812 -20.890 1.00 53.97 288 PRO A O 1
ATOM 2289 N N . ASN A 1 289 ? -14.018 15.376 -22.297 1.00 56.09 289 ASN A N 1
ATOM 2290 C CA . ASN A 1 289 ? -15.216 14.646 -22.726 1.00 56.09 289 ASN A CA 1
ATOM 2291 C C . ASN A 1 289 ? -15.179 13.143 -22.386 1.00 56.09 289 ASN A C 1
ATOM 2293 O O . ASN A 1 289 ? -15.873 12.351 -23.023 1.00 56.09 289 ASN A O 1
ATOM 2297 N N . ARG A 1 290 ? -14.324 12.700 -21.457 1.00 55.34 290 ARG A N 1
ATOM 2298 C CA . ARG A 1 290 ? -14.252 11.293 -21.034 1.00 55.34 290 ARG A CA 1
ATOM 2299 C C . ARG A 1 290 ? -14.197 11.200 -19.522 1.00 55.34 290 ARG A C 1
ATOM 2301 O O . ARG A 1 290 ? -13.635 12.070 -18.886 1.00 55.34 290 ARG A O 1
ATOM 2308 N N . VAL A 1 291 ? -14.740 10.122 -18.963 1.00 65.69 291 VAL A N 1
ATOM 2309 C CA . VAL A 1 291 ? -14.643 9.837 -17.520 1.00 65.69 291 VAL A CA 1
ATOM 2310 C C . VAL A 1 291 ? -13.270 9.244 -17.167 1.00 65.69 291 VAL A C 1
ATOM 2312 O O . VAL A 1 291 ? -12.765 9.469 -16.075 1.00 65.69 291 VAL A O 1
ATOM 2315 N N . ILE A 1 292 ? -12.638 8.539 -18.115 1.00 78.12 292 ILE A N 1
ATOM 2316 C CA . ILE A 1 292 ? -11.326 7.891 -17.969 1.00 78.12 292 ILE A CA 1
ATOM 2317 C C . ILE A 1 292 ? -10.464 8.247 -19.189 1.00 78.12 292 ILE A C 1
ATOM 2319 O O . ILE A 1 292 ? -10.973 8.363 -20.312 1.00 78.12 292 ILE A O 1
ATOM 2323 N N . GLY A 1 293 ? -9.160 8.445 -18.982 1.00 85.06 293 GLY A N 1
ATOM 2324 C CA . GLY A 1 293 ? -8.212 8.659 -20.073 1.00 85.06 293 GLY A CA 1
ATOM 2325 C C . GLY A 1 293 ? -7.969 7.420 -20.940 1.00 85.06 293 GLY A C 1
ATOM 2326 O O . GLY A 1 293 ? -8.663 6.405 -20.872 1.00 85.06 293 GLY A O 1
ATOM 2327 N N . LYS A 1 294 ? -6.978 7.502 -21.828 1.00 91.25 294 LYS A N 1
ATOM 2328 C CA . LYS A 1 294 ? -6.597 6.390 -22.706 1.00 91.25 294 LYS A CA 1
ATOM 2329 C C . LYS A 1 294 ? -5.800 5.347 -21.906 1.00 91.25 294 LYS A C 1
ATOM 2331 O O . LYS A 1 294 ? -4.902 5.743 -21.170 1.00 91.25 294 LYS A O 1
ATOM 2336 N N . PRO A 1 295 ? -6.042 4.035 -22.078 1.00 94.62 295 PRO A N 1
ATOM 2337 C CA . PRO A 1 295 ? -5.220 3.008 -21.438 1.00 94.62 295 PRO A CA 1
ATOM 2338 C C . PRO A 1 295 ? -3.775 3.036 -21.956 1.00 94.62 295 PRO A C 1
ATOM 2340 O O . PRO A 1 295 ? -3.553 3.046 -23.176 1.00 94.62 295 PRO A O 1
ATOM 2343 N N . LYS A 1 296 ? -2.810 2.998 -21.033 1.00 96.06 296 LYS A N 1
ATOM 2344 C CA . LYS A 1 296 ? -1.365 2.933 -21.309 1.00 96.06 296 LYS A CA 1
ATOM 2345 C C . LYS A 1 296 ? -0.903 1.498 -21.553 1.00 96.06 296 LYS A C 1
ATOM 2347 O O . LYS A 1 296 ? -1.670 0.542 -21.390 1.00 96.06 296 LYS A O 1
ATOM 2352 N N . VAL A 1 297 ? 0.355 1.328 -21.965 1.00 97.12 297 VAL A N 1
ATOM 2353 C CA . VAL A 1 297 ? 0.952 -0.011 -22.154 1.00 97.12 297 VAL A CA 1
ATOM 2354 C C . VAL A 1 297 ? 0.869 -0.838 -20.863 1.00 97.12 297 VAL A C 1
ATOM 2356 O O . VAL A 1 297 ? 0.523 -2.018 -20.927 1.00 97.12 297 VAL A O 1
ATOM 2359 N N . ALA A 1 298 ? 1.082 -0.208 -19.704 1.00 97.38 298 ALA A N 1
ATOM 2360 C CA . ALA A 1 298 ? 0.979 -0.844 -18.391 1.00 97.38 298 ALA A CA 1
ATOM 2361 C C . ALA A 1 298 ? -0.403 -1.464 -18.126 1.00 97.38 298 ALA A C 1
ATOM 2363 O O . ALA A 1 298 ? -0.476 -2.635 -17.763 1.00 97.38 298 ALA A O 1
ATOM 2364 N N . TYR A 1 299 ? -1.498 -0.739 -18.394 1.00 97.62 299 TYR A N 1
ATOM 2365 C CA . TYR A 1 299 ? -2.856 -1.275 -18.233 1.00 97.62 299 TYR A CA 1
ATOM 2366 C C . TYR A 1 299 ? -3.061 -2.562 -19.035 1.00 97.62 299 TYR A C 1
ATOM 2368 O O . TYR A 1 299 ? -3.569 -3.553 -18.520 1.00 97.62 299 TYR A O 1
ATOM 2376 N N . LYS A 1 300 ? -2.632 -2.563 -20.301 1.00 97.75 300 LYS A N 1
ATOM 2377 C CA . LYS A 1 300 ? -2.796 -3.723 -21.186 1.00 97.75 300 LYS A CA 1
ATOM 2378 C C . LYS A 1 300 ? -1.970 -4.917 -20.716 1.00 97.75 300 LYS A C 1
ATOM 2380 O O . LYS A 1 300 ? -2.452 -6.042 -20.793 1.00 97.75 300 LYS A O 1
ATOM 2385 N N . ALA A 1 301 ? -0.749 -4.676 -20.238 1.00 97.75 301 ALA A N 1
ATOM 2386 C CA . ALA A 1 301 ? 0.111 -5.723 -19.699 1.00 97.75 301 ALA A CA 1
ATOM 2387 C C . ALA A 1 301 ? -0.497 -6.355 -18.439 1.00 97.75 301 ALA A C 1
ATOM 2389 O O . ALA A 1 301 ? -0.590 -7.577 -18.362 1.00 97.75 301 ALA A O 1
ATOM 2390 N N . LEU A 1 302 ? -0.985 -5.536 -17.501 1.00 97.31 302 LEU A N 1
ATOM 2391 C CA . LEU A 1 302 ? -1.637 -6.021 -16.283 1.00 97.31 302 LEU A CA 1
ATOM 2392 C C . LEU A 1 302 ? -2.955 -6.739 -16.578 1.00 97.31 302 LEU A C 1
ATOM 2394 O O . LEU A 1 302 ? -3.197 -7.804 -16.024 1.00 97.31 302 LEU A O 1
ATOM 2398 N N . LEU A 1 303 ? -3.775 -6.218 -17.494 1.00 96.44 303 LEU A N 1
ATOM 2399 C CA . LEU A 1 303 ? -5.007 -6.886 -17.915 1.00 96.44 303 LEU A CA 1
ATOM 2400 C C . LEU A 1 303 ? -4.715 -8.263 -18.526 1.00 96.44 303 LEU A C 1
ATOM 2402 O O . LEU A 1 303 ? -5.421 -9.227 -18.248 1.00 96.44 303 LEU A O 1
ATOM 2406 N N . HIS A 1 304 ? -3.668 -8.375 -19.346 1.00 97.00 304 HIS A N 1
ATOM 2407 C CA . HIS A 1 304 ? -3.263 -9.658 -19.915 1.00 97.00 304 HIS A CA 1
ATOM 2408 C C . HIS A 1 304 ? -2.737 -10.616 -18.836 1.00 97.00 304 HIS A C 1
ATOM 2410 O O . HIS A 1 304 ? -3.119 -11.782 -18.823 1.00 97.00 304 HIS A O 1
ATOM 2416 N N . MET A 1 305 ? -1.923 -10.122 -17.899 1.00 96.94 305 MET A N 1
ATOM 2417 C CA . MET A 1 305 ? -1.448 -10.902 -16.755 1.00 96.94 305 MET A CA 1
ATOM 2418 C C . MET A 1 305 ? -2.618 -11.446 -15.923 1.00 96.94 305 MET A C 1
ATOM 2420 O O . MET A 1 305 ? -2.639 -12.635 -15.628 1.00 96.94 305 MET A O 1
ATOM 2424 N N . VAL A 1 306 ? -3.613 -10.613 -15.602 1.00 95.00 306 VAL A N 1
ATOM 2425 C CA . VAL A 1 306 ? -4.807 -11.025 -14.846 1.00 95.00 306 VAL A CA 1
ATOM 2426 C C . VAL A 1 306 ? -5.645 -12.039 -15.626 1.00 95.00 306 VAL A C 1
ATOM 2428 O O . VAL A 1 306 ? -6.068 -13.030 -15.048 1.00 95.00 306 VAL A O 1
ATOM 2431 N N . HIS A 1 307 ? -5.845 -11.866 -16.936 1.00 95.56 307 HIS A N 1
ATOM 2432 C CA . HIS A 1 307 ? -6.576 -12.862 -17.733 1.00 95.56 307 HIS A CA 1
ATOM 2433 C C . HIS A 1 307 ? -5.889 -14.232 -17.777 1.00 95.56 307 HIS A C 1
ATOM 2435 O O . HIS A 1 307 ? -6.574 -15.246 -17.855 1.00 95.56 307 HIS A O 1
ATOM 2441 N N . LEU A 1 308 ? -4.555 -14.271 -17.765 1.00 94.94 308 LEU A N 1
ATOM 2442 C CA . LEU A 1 308 ? -3.805 -15.528 -17.809 1.00 94.94 308 LEU A CA 1
ATOM 2443 C C . LEU A 1 308 ? -3.654 -16.175 -16.428 1.00 94.94 308 LEU A C 1
ATOM 2445 O O . LEU A 1 308 ? -3.647 -17.397 -16.326 1.00 94.94 308 LEU A O 1
ATOM 2449 N N . LEU A 1 309 ? -3.480 -15.364 -15.381 1.00 95.62 309 LEU A N 1
ATOM 2450 C CA . LEU A 1 309 ? -2.958 -15.812 -14.086 1.00 95.62 309 LEU A CA 1
ATOM 2451 C C . LEU A 1 309 ? -3.813 -15.375 -12.888 1.00 95.62 309 LEU A C 1
ATOM 2453 O O . LEU A 1 309 ? -3.421 -15.632 -11.752 1.00 95.62 309 LEU A O 1
ATOM 2457 N N . GLY A 1 310 ? -4.951 -14.710 -13.108 1.00 90.88 310 GLY A N 1
ATOM 2458 C CA . GLY A 1 310 ? -5.757 -14.080 -12.054 1.00 90.88 310 GLY A CA 1
ATOM 2459 C C . GLY A 1 310 ? -6.257 -15.037 -10.971 1.00 90.88 310 GLY A C 1
ATOM 2460 O O . GLY A 1 310 ? -6.358 -14.630 -9.818 1.00 90.88 310 GLY A O 1
ATOM 2461 N N . ASP A 1 311 ? -6.473 -16.306 -11.324 1.00 91.88 311 ASP A N 1
ATOM 2462 C CA . ASP A 1 311 ? -6.924 -17.362 -10.406 1.00 91.88 311 ASP A CA 1
ATOM 2463 C C . ASP A 1 311 ? -5.778 -18.282 -9.941 1.00 91.88 311 ASP A C 1
ATOM 2465 O O . ASP A 1 311 ? -6.006 -19.391 -9.454 1.00 91.88 311 ASP A O 1
ATOM 2469 N N . THR A 1 312 ? -4.524 -17.858 -10.122 1.00 95.62 312 THR A N 1
ATOM 2470 C CA . THR A 1 312 ? -3.348 -18.639 -9.720 1.00 95.62 312 THR A CA 1
ATOM 2471 C C . THR A 1 312 ? -2.744 -18.135 -8.414 1.00 95.62 312 THR A C 1
ATOM 2473 O O . THR A 1 312 ? -2.811 -16.956 -8.075 1.00 95.62 312 THR A O 1
ATOM 2476 N N . VAL A 1 313 ? -2.104 -19.048 -7.690 1.00 95.75 313 VAL A N 1
ATOM 2477 C CA . VAL A 1 313 ? -1.282 -18.775 -6.516 1.00 95.75 313 VAL A CA 1
ATOM 2478 C C . VAL A 1 313 ? 0.184 -19.049 -6.827 1.00 95.75 313 VAL A C 1
ATOM 2480 O O . VAL A 1 313 ? 0.530 -19.878 -7.677 1.00 95.75 313 VAL A O 1
ATOM 2483 N N . PHE A 1 314 ? 1.063 -18.361 -6.110 1.00 97.38 314 PHE A N 1
ATOM 2484 C CA . PHE A 1 314 ? 2.487 -18.659 -6.116 1.00 97.38 314 PHE A CA 1
ATOM 2485 C C . PHE A 1 314 ? 2.773 -19.970 -5.381 1.00 97.38 314 PHE A C 1
ATOM 2487 O O . PHE A 1 314 ? 2.318 -20.161 -4.256 1.00 97.38 314 PHE A O 1
ATOM 2494 N N . HIS A 1 315 ? 3.575 -20.843 -5.993 1.00 97.69 315 HIS A N 1
ATOM 2495 C CA . HIS A 1 315 ? 4.014 -22.098 -5.375 1.00 97.69 315 HIS A CA 1
ATOM 2496 C C . HIS A 1 315 ? 5.463 -22.048 -4.922 1.00 97.69 315 HIS A C 1
ATOM 2498 O O . HIS A 1 315 ? 5.784 -22.428 -3.797 1.00 97.69 315 HIS A O 1
ATOM 2504 N N . LYS A 1 316 ? 6.366 -21.660 -5.827 1.00 97.56 316 LYS A N 1
ATOM 2505 C CA . LYS A 1 316 ? 7.801 -21.800 -5.581 1.00 97.56 316 LYS A CA 1
ATOM 2506 C C . LYS A 1 316 ? 8.645 -20.902 -6.474 1.00 97.56 316 LYS A C 1
ATOM 2508 O O . LYS A 1 316 ? 8.414 -20.806 -7.679 1.00 97.56 316 LYS A O 1
ATOM 2513 N N . THR A 1 317 ? 9.709 -20.359 -5.891 1.00 98.12 317 THR A N 1
ATOM 2514 C CA . THR A 1 317 ? 10.839 -19.789 -6.630 1.00 98.12 317 THR A CA 1
ATOM 2515 C C . THR A 1 317 ? 11.775 -20.913 -7.061 1.00 98.12 317 THR A C 1
ATOM 2517 O O . THR A 1 317 ? 12.304 -21.636 -6.215 1.00 98.12 317 THR A O 1
ATOM 2520 N N . LEU A 1 318 ? 11.981 -21.074 -8.370 1.00 98.25 318 LEU A N 1
ATOM 2521 C CA . LEU A 1 318 ? 13.009 -21.969 -8.906 1.00 98.25 318 LEU A CA 1
ATOM 2522 C C . LEU A 1 318 ? 14.377 -21.296 -8.865 1.00 98.25 318 LEU A C 1
ATOM 2524 O O . LEU A 1 318 ? 15.336 -21.891 -8.386 1.00 98.25 318 LEU A O 1
ATOM 2528 N N . VAL A 1 319 ? 14.440 -20.055 -9.355 1.00 97.62 319 VAL A N 1
ATOM 2529 C CA . VAL A 1 319 ? 15.635 -19.205 -9.348 1.00 97.62 319 VAL A CA 1
ATOM 2530 C C . VAL A 1 319 ? 15.198 -17.746 -9.199 1.00 97.62 319 VAL A C 1
ATOM 2532 O O . VAL A 1 319 ? 14.169 -17.353 -9.748 1.00 97.62 319 VAL A O 1
ATOM 2535 N N . ALA A 1 320 ? 15.960 -16.957 -8.448 1.00 95.69 320 ALA A N 1
ATOM 2536 C CA . ALA A 1 320 ? 15.826 -15.506 -8.355 1.00 95.69 320 ALA A CA 1
ATOM 2537 C C . ALA A 1 320 ? 17.213 -14.918 -8.079 1.00 95.69 320 ALA A C 1
ATOM 2539 O O . ALA A 1 320 ? 17.630 -14.804 -6.927 1.00 95.69 320 ALA A O 1
ATOM 2540 N N . ASP A 1 321 ? 17.952 -14.627 -9.144 1.00 94.69 321 ASP A N 1
ATOM 2541 C CA . ASP A 1 321 ? 19.304 -14.079 -9.079 1.00 94.69 321 ASP A CA 1
ATOM 2542 C C . ASP A 1 321 ? 19.516 -12.974 -10.128 1.00 94.69 321 ASP A C 1
ATOM 2544 O O . ASP A 1 321 ? 18.611 -12.612 -10.878 1.00 94.69 321 ASP A O 1
ATOM 2548 N N . ALA A 1 322 ? 20.738 -12.441 -10.201 1.00 92.00 322 ALA A N 1
ATOM 2549 C CA . ALA A 1 322 ? 21.104 -11.361 -11.117 1.00 92.00 322 ALA A CA 1
ATOM 2550 C C . ALA A 1 322 ? 21.009 -11.721 -12.618 1.00 92.00 322 ALA A C 1
ATOM 2552 O O . ALA A 1 322 ? 21.215 -10.859 -13.474 1.00 92.00 322 ALA A O 1
ATOM 2553 N N . HIS A 1 323 ? 20.731 -12.976 -12.974 1.00 94.75 323 HIS A N 1
ATOM 2554 C CA . HIS A 1 323 ? 20.680 -13.466 -14.350 1.00 94.75 323 HIS A CA 1
ATOM 2555 C C . HIS A 1 323 ? 19.295 -13.953 -14.762 1.00 94.75 323 HIS A C 1
ATOM 2557 O O . HIS A 1 323 ? 18.935 -13.813 -15.938 1.00 94.75 323 HIS A O 1
ATOM 2563 N N . ILE A 1 324 ? 18.530 -14.531 -13.838 1.00 97.19 324 ILE A N 1
ATOM 2564 C CA . ILE A 1 324 ? 17.215 -15.093 -14.125 1.00 97.19 324 ILE A CA 1
ATOM 2565 C C . ILE A 1 324 ? 16.309 -15.084 -12.893 1.00 97.19 324 ILE A C 1
ATOM 2567 O O . ILE A 1 324 ? 16.714 -15.376 -11.770 1.00 97.19 324 ILE A O 1
ATOM 2571 N N . HIS A 1 325 ? 15.038 -14.803 -13.145 1.00 98.12 325 HIS A N 1
ATOM 2572 C CA . HIS A 1 325 ? 13.946 -15.040 -12.215 1.00 98.12 325 HIS A CA 1
ATOM 2573 C C . HIS A 1 325 ? 12.990 -16.043 -12.851 1.00 98.12 325 HIS A C 1
ATOM 2575 O O . HIS A 1 325 ? 12.599 -15.874 -14.007 1.00 98.12 325 HIS A O 1
ATOM 2581 N N . ALA A 1 326 ? 12.650 -17.096 -12.114 1.00 98.38 326 ALA A N 1
ATOM 2582 C CA . ALA A 1 326 ? 11.804 -18.186 -12.574 1.00 98.38 326 ALA A CA 1
ATOM 2583 C C . ALA A 1 326 ? 10.889 -18.667 -11.442 1.00 98.38 326 ALA A C 1
ATOM 2585 O O . ALA A 1 326 ? 11.370 -19.218 -10.446 1.00 98.38 326 ALA A O 1
ATOM 2586 N N . TYR A 1 327 ? 9.576 -18.483 -11.600 1.00 98.50 327 TYR A N 1
ATOM 2587 C CA . TYR A 1 327 ? 8.561 -18.804 -10.592 1.00 98.50 327 TYR A CA 1
ATOM 2588 C C . TYR A 1 327 ? 7.532 -19.799 -11.121 1.00 98.50 327 TYR A C 1
ATOM 2590 O O . TYR A 1 327 ? 7.094 -19.704 -12.269 1.00 98.50 327 TYR A O 1
ATOM 2598 N N . LEU A 1 328 ? 7.122 -20.727 -10.258 1.00 98.25 328 LEU A N 1
ATOM 2599 C CA . LEU A 1 328 ? 6.031 -21.662 -10.512 1.00 98.25 328 LEU A CA 1
ATOM 2600 C C . LEU A 1 328 ? 4.735 -21.150 -9.891 1.00 98.25 328 LEU A C 1
ATOM 2602 O O . LEU A 1 328 ? 4.703 -20.791 -8.710 1.00 98.25 328 LEU A O 1
ATOM 2606 N N . LEU A 1 329 ? 3.676 -21.142 -10.696 1.00 98.25 329 LEU A N 1
ATOM 2607 C CA . LEU A 1 329 ? 2.328 -20.748 -10.300 1.00 98.25 329 LEU A CA 1
ATOM 2608 C C . LEU A 1 329 ? 1.320 -21.836 -10.695 1.00 98.25 329 LEU A C 1
ATOM 2610 O O . LEU A 1 329 ? 1.563 -22.639 -11.602 1.00 98.25 329 LEU A O 1
ATOM 2614 N N . GLY A 1 330 ? 0.159 -21.826 -10.048 1.00 97.00 330 GLY A N 1
ATOM 2615 C CA . GLY A 1 330 ? -0.982 -22.641 -10.449 1.00 97.00 330 GLY A CA 1
ATOM 2616 C C . GLY A 1 330 ? -2.135 -22.576 -9.461 1.00 97.00 330 GLY A C 1
ATOM 2617 O O . GLY A 1 330 ? -2.237 -21.603 -8.727 1.00 97.00 330 GLY A O 1
ATOM 2618 N N . THR A 1 331 ? -3.012 -23.574 -9.436 1.00 95.88 331 THR A N 1
ATOM 2619 C CA . THR A 1 331 ? -4.025 -23.687 -8.369 1.00 95.88 331 THR A CA 1
ATOM 2620 C C . THR A 1 331 ? -3.368 -24.253 -7.109 1.00 95.88 331 THR A C 1
ATOM 2622 O O . THR A 1 331 ? -2.251 -24.765 -7.208 1.00 95.88 331 THR A O 1
ATOM 2625 N N . PRO A 1 332 ? -4.003 -24.218 -5.925 1.00 93.06 332 PRO A N 1
ATOM 2626 C CA . PRO A 1 332 ? -3.433 -24.855 -4.735 1.00 93.06 332 PRO A CA 1
ATOM 2627 C C . PRO A 1 332 ? -3.061 -26.338 -4.940 1.00 93.06 332 PRO A C 1
ATOM 2629 O O . PRO A 1 332 ? -2.121 -26.829 -4.320 1.00 93.06 332 PRO A O 1
ATOM 2632 N N . GLU A 1 333 ? -3.745 -27.037 -5.847 1.00 94.56 333 GLU A N 1
ATOM 2633 C CA . GLU A 1 333 ? -3.587 -28.468 -6.119 1.00 94.56 333 GLU A CA 1
ATOM 2634 C C . GLU A 1 333 ? -2.662 -28.781 -7.306 1.00 94.56 333 GLU A C 1
ATOM 2636 O O . GLU A 1 333 ? -2.118 -29.884 -7.377 1.00 94.56 333 GLU A O 1
ATOM 2641 N N . GLN A 1 334 ? -2.488 -27.855 -8.256 1.00 95.88 334 GLN A N 1
ATOM 2642 C CA . GLN A 1 334 ? -1.797 -28.136 -9.515 1.00 95.88 334 GLN A CA 1
ATOM 2643 C C . GLN A 1 334 ? -0.929 -26.973 -10.001 1.00 95.88 334 GLN A C 1
ATOM 2645 O O . GLN A 1 334 ? -1.395 -25.848 -10.162 1.00 95.88 334 GLN A O 1
ATOM 2650 N N . LEU A 1 335 ? 0.319 -27.288 -10.363 1.00 96.94 335 LEU A N 1
ATOM 2651 C CA . LEU A 1 335 ? 1.220 -26.384 -11.082 1.00 96.94 335 LEU A CA 1
ATOM 2652 C C . LEU A 1 335 ? 0.793 -26.255 -12.549 1.00 96.94 335 LEU A C 1
ATOM 2654 O O . LEU A 1 335 ? 0.667 -27.263 -13.245 1.00 96.94 335 LEU A O 1
ATOM 2658 N N . THR A 1 336 ? 0.609 -25.027 -13.033 1.00 96.94 336 THR A N 1
ATOM 2659 C CA . THR A 1 336 ? 0.114 -24.774 -14.400 1.00 96.94 336 THR A CA 1
ATOM 2660 C C . THR A 1 336 ? 0.962 -23.788 -15.194 1.00 96.94 336 THR A C 1
ATOM 2662 O O . THR A 1 336 ? 0.944 -23.840 -16.421 1.00 96.94 336 THR A O 1
ATOM 2665 N N . HIS A 1 337 ? 1.741 -22.927 -14.536 1.00 97.75 337 HIS A N 1
ATOM 2666 C CA . HIS A 1 337 ? 2.498 -21.875 -15.208 1.00 97.75 337 HIS A CA 1
ATOM 2667 C C . HIS A 1 337 ? 3.938 -21.789 -14.702 1.00 97.75 337 HIS A C 1
ATOM 2669 O O . HIS A 1 337 ? 4.224 -21.958 -13.516 1.00 97.75 337 HIS A O 1
ATOM 2675 N N . LEU A 1 338 ? 4.836 -21.459 -15.628 1.00 97.56 338 LEU A N 1
ATOM 2676 C CA . LEU A 1 338 ? 6.209 -21.059 -15.358 1.00 97.56 338 LEU A CA 1
ATOM 2677 C C . LEU A 1 338 ? 6.386 -19.625 -15.866 1.00 97.56 338 LEU A C 1
ATOM 2679 O O . LEU A 1 338 ? 6.277 -19.368 -17.064 1.00 97.56 338 LEU A O 1
ATOM 2683 N N . VAL A 1 339 ? 6.663 -18.695 -14.956 1.00 97.69 339 VAL A N 1
ATOM 2684 C CA . VAL A 1 339 ? 6.956 -17.294 -15.280 1.00 97.69 339 VAL A CA 1
ATOM 2685 C C . VAL A 1 339 ? 8.463 -17.102 -15.240 1.00 97.69 339 VAL A C 1
ATOM 2687 O O . VAL A 1 339 ? 9.079 -17.403 -14.222 1.00 97.69 339 VAL A O 1
ATOM 2690 N N . VAL A 1 340 ? 9.056 -16.607 -16.331 1.00 97.75 340 VAL A N 1
ATOM 2691 C CA . VAL A 1 340 ? 10.512 -16.430 -16.450 1.00 97.75 340 VAL A CA 1
ATOM 2692 C C . VAL A 1 340 ? 10.854 -15.078 -17.050 1.00 97.75 340 VAL A C 1
ATOM 2694 O O . VAL A 1 340 ? 10.261 -14.665 -18.046 1.00 97.75 340 VAL A O 1
ATOM 2697 N N . TRP A 1 341 ? 11.866 -14.416 -16.498 1.00 97.50 341 TRP A N 1
ATOM 2698 C CA . TRP A 1 341 ? 12.493 -13.268 -17.139 1.00 97.50 341 TRP A CA 1
ATOM 2699 C C . TRP A 1 341 ? 13.966 -13.137 -16.756 1.00 97.50 341 TRP A C 1
ATOM 2701 O O . TRP A 1 341 ? 14.437 -13.705 -15.773 1.00 97.50 341 TRP A O 1
ATOM 2711 N N . ARG A 1 342 ? 14.693 -12.345 -17.547 1.00 95.56 342 ARG A N 1
ATOM 2712 C CA . ARG A 1 342 ? 16.020 -11.842 -17.188 1.00 95.56 342 ARG A CA 1
ATOM 2713 C C . ARG A 1 342 ? 15.868 -10.458 -16.543 1.00 95.56 342 ARG A C 1
ATOM 2715 O O . ARG A 1 342 ? 15.193 -9.614 -17.147 1.00 95.56 342 ARG A O 1
ATOM 2722 N N . PRO A 1 343 ? 16.486 -10.191 -15.380 1.00 92.56 343 PRO A N 1
ATOM 2723 C CA . PRO A 1 343 ? 16.448 -8.883 -14.737 1.00 92.56 343 PRO A CA 1
ATOM 2724 C C . PRO A 1 343 ? 17.322 -7.902 -15.528 1.00 92.56 343 PRO A C 1
ATOM 2726 O O . PRO A 1 343 ? 18.529 -7.789 -15.342 1.00 92.56 343 PRO A O 1
ATOM 2729 N N . THR A 1 344 ? 16.708 -7.227 -16.496 1.00 89.75 344 THR A N 1
ATOM 2730 C CA . THR A 1 344 ? 17.345 -6.180 -17.302 1.00 89.75 344 THR A CA 1
ATOM 2731 C C . THR A 1 344 ? 16.696 -4.834 -17.034 1.00 89.75 344 THR A C 1
ATOM 2733 O O . THR A 1 344 ? 15.465 -4.738 -16.995 1.00 89.75 344 THR A O 1
ATOM 2736 N N . ASN A 1 345 ? 17.519 -3.789 -16.928 1.00 89.31 345 ASN A N 1
ATOM 2737 C CA . ASN A 1 345 ? 17.049 -2.415 -17.029 1.00 89.31 345 ASN A CA 1
ATOM 2738 C C . ASN A 1 345 ? 16.696 -2.130 -18.499 1.00 89.31 345 ASN A C 1
ATOM 2740 O O . ASN A 1 345 ? 17.523 -2.289 -19.401 1.00 89.31 345 ASN A O 1
ATOM 2744 N N . VAL A 1 346 ? 15.437 -1.771 -18.738 1.00 89.94 346 VAL A N 1
ATOM 2745 C CA . VAL A 1 346 ? 14.867 -1.535 -20.072 1.00 89.94 346 VAL A CA 1
ATOM 2746 C C . VAL A 1 346 ? 14.418 -0.085 -20.262 1.00 89.94 346 VAL A C 1
ATOM 2748 O O . VAL A 1 346 ? 13.661 0.210 -21.191 1.00 89.94 346 VAL A O 1
ATOM 2751 N N . ASN A 1 347 ? 14.894 0.825 -19.406 1.00 87.19 347 ASN A N 1
ATOM 2752 C CA . ASN A 1 347 ? 14.563 2.246 -19.471 1.00 87.19 347 ASN A CA 1
ATOM 2753 C C . ASN A 1 347 ? 14.845 2.793 -20.868 1.00 87.19 347 ASN A C 1
ATOM 2755 O O . ASN A 1 347 ? 15.920 2.575 -21.429 1.00 87.19 347 ASN A O 1
ATOM 2759 N N . HIS A 1 348 ? 13.859 3.492 -21.431 1.00 72.56 348 HIS A N 1
ATOM 2760 C CA . HIS A 1 348 ? 13.930 4.109 -22.757 1.00 72.56 348 HIS A CA 1
ATOM 2761 C C . HIS A 1 348 ? 14.497 3.215 -23.873 1.00 72.56 348 HIS A C 1
ATOM 2763 O O . HIS A 1 348 ? 15.024 3.751 -24.855 1.00 72.56 348 HIS A O 1
ATOM 2769 N N . GLN A 1 349 ? 14.394 1.879 -23.777 1.00 63.00 349 GLN A N 1
ATOM 2770 C CA . GLN A 1 349 ? 14.788 1.009 -24.881 1.00 63.00 349 GLN A CA 1
ATOM 2771 C C . GLN A 1 349 ? 13.934 1.369 -26.100 1.00 63.00 349 GLN A C 1
ATOM 2773 O O . GLN A 1 349 ? 12.756 1.019 -26.212 1.00 63.00 349 GLN A O 1
ATOM 2778 N N . LYS A 1 350 ? 14.532 2.145 -27.013 1.00 48.78 350 LYS A N 1
ATOM 2779 C CA . LYS A 1 350 ? 13.967 2.434 -28.326 1.00 48.78 350 LYS A CA 1
ATOM 2780 C C . LYS A 1 350 ? 13.720 1.092 -28.998 1.00 48.78 350 LYS A C 1
ATOM 2782 O O . LYS A 1 350 ? 14.546 0.191 -28.882 1.00 48.78 350 LYS A O 1
ATOM 2787 N N . LYS A 1 351 ? 12.620 0.982 -29.752 1.00 42.56 351 LYS A N 1
ATOM 2788 C CA . LYS A 1 351 ? 12.471 -0.078 -30.754 1.00 42.56 351 LYS A CA 1
ATOM 2789 C C . LYS A 1 351 ? 13.690 0.000 -31.673 1.00 42.56 351 LYS A C 1
ATOM 2791 O O . LYS A 1 351 ? 13.691 0.795 -32.612 1.00 42.56 351 LYS A O 1
ATOM 2796 N N . SER A 1 352 ? 14.727 -0.786 -31.411 1.00 37.50 352 SER A N 1
ATOM 2797 C CA . SER A 1 352 ? 15.658 -1.168 -32.453 1.00 37.50 352 SER A CA 1
ATOM 2798 C C . SER A 1 352 ? 14.803 -1.943 -33.445 1.00 37.50 352 SER A C 1
ATOM 2800 O O . SER A 1 352 ? 14.396 -3.078 -33.206 1.00 37.50 352 SER A O 1
ATOM 2802 N N . ARG A 1 353 ? 14.409 -1.283 -34.538 1.00 33.84 353 ARG A N 1
ATOM 2803 C CA . ARG A 1 353 ? 14.030 -2.045 -35.722 1.00 33.84 353 ARG A CA 1
ATOM 2804 C C . ARG A 1 353 ? 15.257 -2.899 -36.051 1.00 33.84 353 ARG A C 1
ATOM 2806 O O . ARG A 1 353 ? 16.348 -2.322 -36.080 1.00 33.84 353 ARG A O 1
ATOM 2813 N N . PRO A 1 354 ? 15.119 -4.220 -36.229 1.00 38.94 354 PRO A N 1
ATOM 2814 C CA . PRO A 1 354 ? 16.216 -4.987 -36.792 1.00 38.94 354 PRO A CA 1
ATOM 2815 C C . PRO A 1 354 ? 16.574 -4.337 -38.134 1.00 38.94 354 PRO A C 1
ATOM 2817 O O . PRO A 1 354 ? 15.671 -4.029 -38.920 1.00 38.94 354 PRO A O 1
ATOM 2820 N N . GLN A 1 355 ? 17.856 -4.001 -38.298 1.00 37.22 355 GLN A N 1
ATOM 2821 C CA . GLN A 1 355 ? 18.418 -3.595 -39.586 1.00 37.22 355 GLN A CA 1
ATOM 2822 C C . GLN A 1 355 ? 18.452 -4.790 -40.527 1.00 37.22 355 GLN A C 1
ATOM 2824 O O . GLN A 1 355 ? 18.693 -5.913 -40.022 1.00 37.22 355 GLN A O 1
#